Protein AF-A0A9P3HB52-F1 (afdb_monomer)

Solvent-accessible surface area (backbone atoms only — not comparable to full-atom values): 16772 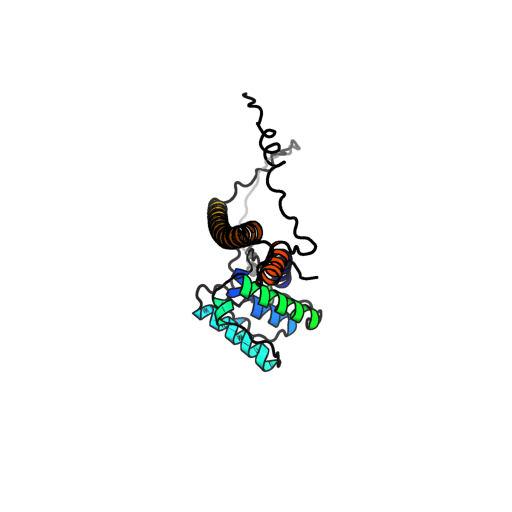Å² total; per-residue (Å²): 132,84,78,49,75,67,55,52,44,50,49,52,19,68,63,46,74,52,71,67,91,53,61,31,68,48,20,44,24,39,60,58,41,50,56,52,27,64,50,68,69,75,60,71,52,90,71,48,44,61,74,56,87,49,59,77,46,20,48,55,18,44,53,53,41,51,49,52,33,61,79,67,69,50,89,72,84,76,64,56,82,53,24,50,66,35,38,52,67,58,27,45,57,52,49,55,50,51,49,57,49,42,77,75,56,51,82,79,70,92,68,62,42,61,69,62,47,72,74,60,67,65,88,52,87,84,66,80,81,80,73,82,77,81,75,84,88,79,83,85,87,91,85,87,88,88,83,82,88,82,89,83,90,83,90,82,82,88,81,87,80,93,71,72,93,72,74,75,75,77,55,69,70,58,54,53,48,52,53,50,50,54,50,53,52,51,54,49,50,56,52,51,52,53,52,50,51,53,53,48,51,53,53,51,54,52,49,51,55,46,52,54,49,45,69,75,46,69,82,46,93,61,42,68,58,51,51,51,52,50,51,59,73,69,59,70,60,99,86,60,79,75,80,70,89,85,79,71,76,80,64,73,76,68,77,74,73,73,82,86,75,89,130

Organism: NCBI:txid205924

Mean predicted aligned error: 20.27 Å

InterPro domains:
  IPR001715 Calponin homology domain [PS50021] (2-103)
  IPR004953 EB1, C-terminal [PF03271] (192-235)
  IPR004953 EB1, C-terminal [PS51230] (167-242)
  IPR027328 Microtubule-associated protein RP/EB [PTHR10623] (2-250)
  IPR036133 EB1, C-terminal domain superfamily [SSF140612] (177-241)
  IPR036872 CH domain superfamily [G3DSA:1.10.418.10] (1-118)
  IPR036872 CH domain superfamily [SSF47576] (2-117)

pLDDT: mean 78.22, std 22.77, range [32.97, 97.75]

Secondary structure (DSSP, 8-state):
-PPPHHHHHHHHHHHHT----SGGGGGGSHHHHHHHHHHHS-S-GGG--TT--SHHHHHHHHHHHHHHHHHTT------HHHHTTT-HHHHHHHHHHHHHHHHHH-------HHHHTTT-----TT--------PPPPP-----------------------------PPPHHHHHHHHHHHHHHHHHHHHHHHHHHHHHHHHHHHHHHHHHHHHH-TT-TTHHHHHHHHHHHT---TT-----TTSSTTSTTSS--------

Sequence (263 aa):
MNESRAELVAWVNDLLGLSYTKVEQLGQGAAYVQIMDSIYGDLPMSRVKWTAKGEHEFLVNYKILQRCFTDRRIDKGIPIEKLMKCKMQDNLEFLQWIKAYWNQNFPGEVYDPVIRRAGAPVETPGGSRSTNNSTPVRRAPVSGGANRSVSGRGSSLGVGNISSTYRSSPDPSVVLTLQKELQEERNTIAALEKERDFYFGKLRDIEVLIQDALTATPEMPEAPFMKQVQGVLYNTEEGFEVPVEGTEDEAALAENEYPDETF

Radius of gyration: 31.73 Å; Cα contacts (8 Å, |Δi|>4): 154; chains: 1; bounding box: 94×36×93 Å

Nearest PDB structures (foldseek):
  2qjx-assembly1_A  TM=9.873E-01  e=3.538E-12  Saccharomyces cerevisiae
  4abo-assembly1_I  TM=9.873E-01  e=1.545E-10  Schizosaccharomyces pombe
  3jak-assembly1_N  TM=9.877E-01  e=2.016E-10  Homo sapiens
  2r8u-assembly1_A  TM=9.787E-01  e=4.980E-10  unclassified
  5mjs-assembly1_D  TM=9.352E-01  e=1.149E-08  Schizosaccharomyces pombe 972h-

Structure (mmCIF, N/CA/C/O backbone):
data_AF-A0A9P3HB52-F1
#
_entry.id   AF-A0A9P3HB52-F1
#
loop_
_atom_site.group_PDB
_atom_site.id
_atom_site.type_symbol
_atom_site.label_atom_id
_atom_site.label_alt_id
_atom_site.label_comp_id
_atom_site.label_asym_id
_atom_site.label_entity_id
_atom_site.label_seq_id
_atom_site.pdbx_PDB_ins_code
_atom_site.Cartn_x
_atom_site.Cartn_y
_atom_site.Cartn_z
_atom_site.occupancy
_atom_site.B_iso_or_equiv
_atom_site.auth_seq_id
_atom_site.auth_comp_id
_atom_site.auth_asym_id
_atom_site.auth_atom_id
_atom_site.pdbx_PDB_model_num
ATOM 1 N N . MET A 1 1 ? -3.482 -17.131 5.729 1.00 48.84 1 MET A N 1
ATOM 2 C CA . MET A 1 1 ? -2.279 -16.510 6.316 1.00 48.84 1 MET A CA 1
ATOM 3 C C . MET A 1 1 ? -2.076 -15.200 5.590 1.00 48.84 1 MET A C 1
ATOM 5 O O . MET A 1 1 ? -2.010 -15.231 4.368 1.00 48.84 1 MET A O 1
ATOM 9 N N . ASN A 1 2 ? -2.088 -14.077 6.303 1.00 73.19 2 ASN A N 1
ATOM 10 C CA . ASN A 1 2 ? -1.742 -12.797 5.693 1.00 73.19 2 ASN A CA 1
ATOM 11 C C . ASN A 1 2 ? -0.220 -12.769 5.537 1.00 73.19 2 ASN A C 1
ATOM 13 O O . ASN A 1 2 ? 0.483 -12.939 6.529 1.00 73.19 2 ASN A O 1
ATOM 17 N N . GLU A 1 3 ? 0.266 -12.622 4.304 1.00 83.69 3 GLU A N 1
ATOM 18 C CA . GLU A 1 3 ? 1.697 -12.462 4.026 1.00 83.69 3 GLU A CA 1
ATOM 19 C C . GLU A 1 3 ? 2.202 -11.187 4.715 1.00 83.69 3 GLU A C 1
ATOM 21 O O . GLU A 1 3 ? 1.535 -10.143 4.720 1.00 83.69 3 GLU A O 1
ATOM 26 N N . SER A 1 4 ? 3.374 -11.281 5.332 1.00 91.12 4 SER A N 1
ATOM 27 C CA . SER A 1 4 ? 4.004 -10.156 6.009 1.00 91.12 4 SER A CA 1
ATOM 28 C C . SER A 1 4 ? 4.454 -9.088 5.006 1.00 91.12 4 SER A C 1
ATOM 30 O O . SER A 1 4 ? 4.689 -9.350 3.824 1.00 91.12 4 SER A O 1
ATOM 32 N N . ARG A 1 5 ? 4.642 -7.853 5.490 1.00 92.25 5 ARG A N 1
ATOM 33 C CA . ARG A 1 5 ? 5.161 -6.732 4.684 1.00 92.25 5 ARG A CA 1
ATOM 34 C C . ARG A 1 5 ? 6.446 -7.106 3.935 1.00 92.25 5 ARG A C 1
ATOM 36 O O . ARG A 1 5 ? 6.597 -6.760 2.767 1.00 92.25 5 ARG A O 1
ATOM 43 N N . ALA A 1 6 ? 7.369 -7.779 4.620 1.00 93.25 6 ALA A N 1
ATOM 44 C CA . ALA A 1 6 ? 8.662 -8.158 4.062 1.00 9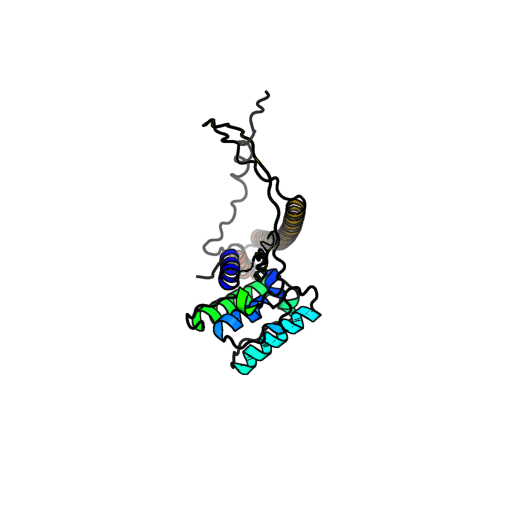3.25 6 ALA A CA 1
ATOM 45 C C . ALA A 1 6 ? 8.515 -9.204 2.949 1.00 93.25 6 ALA A C 1
ATOM 47 O O . ALA A 1 6 ? 9.135 -9.062 1.899 1.00 93.25 6 ALA A O 1
ATOM 48 N N . GLU A 1 7 ? 7.648 -10.200 3.144 1.00 95.56 7 GLU A N 1
ATOM 49 C CA . GLU A 1 7 ? 7.367 -11.234 2.141 1.00 95.56 7 GLU A CA 1
ATOM 50 C C . GLU A 1 7 ? 6.724 -10.648 0.884 1.00 95.56 7 GLU A C 1
ATOM 52 O O . GLU A 1 7 ? 7.115 -11.000 -0.225 1.00 95.56 7 GLU A O 1
ATOM 57 N N . LEU A 1 8 ? 5.795 -9.699 1.035 1.00 96.50 8 LEU A N 1
ATOM 58 C CA . LEU A 1 8 ? 5.161 -9.035 -0.104 1.00 96.50 8 LEU A CA 1
ATOM 59 C C . LEU A 1 8 ? 6.165 -8.228 -0.933 1.00 96.50 8 LEU A C 1
ATOM 61 O O . LEU A 1 8 ? 6.139 -8.282 -2.161 1.00 96.50 8 LEU A O 1
ATOM 65 N N . VAL A 1 9 ? 7.064 -7.488 -0.278 1.00 96.25 9 VAL A N 1
ATOM 66 C CA . VAL A 1 9 ? 8.114 -6.730 -0.976 1.00 96.25 9 VAL A CA 1
ATOM 67 C C . VAL A 1 9 ? 9.108 -7.676 -1.652 1.00 96.25 9 VAL A C 1
ATOM 69 O O . VAL A 1 9 ? 9.469 -7.445 -2.806 1.00 96.25 9 VAL A O 1
ATOM 72 N N . ALA A 1 10 ? 9.507 -8.757 -0.976 1.00 96.19 10 ALA A N 1
ATOM 73 C CA . ALA A 1 10 ? 10.365 -9.786 -1.556 1.00 96.19 10 ALA A CA 1
ATOM 74 C C . ALA A 1 10 ? 9.718 -10.417 -2.798 1.00 96.19 10 ALA A C 1
ATOM 76 O O . ALA A 1 10 ? 10.345 -10.459 -3.851 1.00 96.19 10 ALA A O 1
ATOM 77 N N . TRP A 1 11 ? 8.433 -10.777 -2.728 1.00 96.38 11 TRP A N 1
ATOM 78 C CA . TRP A 1 11 ? 7.685 -11.305 -3.869 1.00 96.38 11 TRP A CA 1
ATOM 79 C C . TRP A 1 11 ? 7.678 -10.344 -5.063 1.00 96.38 11 TRP A C 1
ATOM 81 O O . TRP A 1 11 ? 7.904 -10.769 -6.195 1.00 96.38 11 TRP A O 1
ATOM 91 N N . VAL A 1 12 ? 7.445 -9.049 -4.834 1.00 96.62 12 VAL A N 1
ATOM 92 C CA . VAL A 1 12 ? 7.475 -8.042 -5.909 1.00 96.62 12 VAL A CA 1
ATOM 93 C C . VAL A 1 12 ? 8.868 -7.949 -6.531 1.00 96.62 12 VAL A C 1
ATOM 95 O O . VAL A 1 12 ? 8.989 -7.867 -7.755 1.00 96.62 12 VAL A O 1
ATOM 98 N N . ASN A 1 13 ? 9.917 -7.973 -5.708 1.00 95.94 13 ASN A N 1
ATOM 99 C CA . ASN A 1 13 ? 11.297 -7.929 -6.180 1.00 95.94 13 ASN A CA 1
ATOM 100 C C . ASN A 1 13 ? 11.658 -9.163 -7.008 1.00 95.94 13 ASN A C 1
ATOM 102 O O . ASN A 1 13 ? 12.235 -9.003 -8.082 1.00 95.94 13 ASN A O 1
ATOM 106 N N . ASP A 1 14 ? 11.262 -10.352 -6.560 1.00 94.69 14 ASP A N 1
ATOM 107 C CA . ASP A 1 14 ? 11.522 -11.615 -7.251 1.00 94.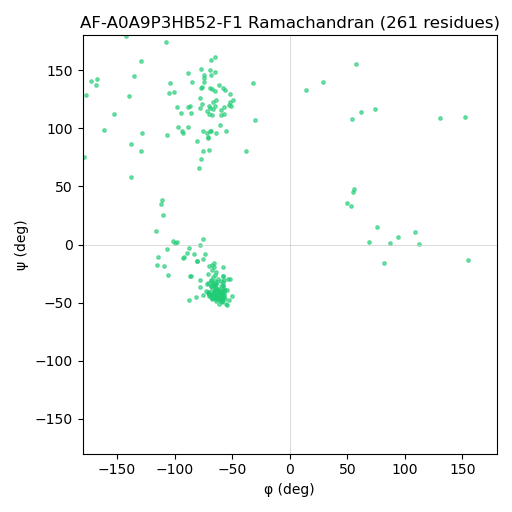69 14 ASP A CA 1
ATOM 108 C C . ASP A 1 14 ? 10.746 -11.702 -8.571 1.00 94.69 14 ASP A C 1
ATOM 110 O O . ASP A 1 14 ? 11.314 -12.041 -9.608 1.00 94.69 14 ASP A O 1
ATOM 114 N N . LEU A 1 15 ? 9.461 -11.329 -8.563 1.00 94.00 15 LEU A N 1
ATOM 115 C CA . LEU A 1 15 ? 8.606 -11.360 -9.751 1.00 94.00 15 LEU A CA 1
ATOM 116 C C . LEU A 1 15 ? 9.075 -10.371 -10.825 1.00 94.00 15 LEU A C 1
ATOM 118 O O . LEU A 1 15 ? 8.995 -10.657 -12.020 1.00 94.00 15 LEU A O 1
ATOM 122 N N . LEU A 1 16 ? 9.512 -9.179 -10.412 1.00 94.38 16 LEU A N 1
ATOM 123 C CA . LEU A 1 16 ? 9.787 -8.074 -11.327 1.00 94.38 16 LEU A CA 1
ATOM 124 C C . LEU A 1 16 ? 11.282 -7.795 -11.530 1.00 94.38 16 LEU A C 1
ATOM 126 O O . LEU A 1 16 ? 11.630 -6.926 -12.335 1.00 94.38 16 LEU A O 1
ATOM 130 N N . GLY A 1 17 ? 12.185 -8.478 -10.832 1.00 92.00 17 GLY A N 1
ATOM 131 C CA . GLY A 1 17 ? 13.609 -8.136 -10.827 1.00 92.00 17 GLY A CA 1
ATOM 132 C C . GLY A 1 17 ? 13.838 -6.684 -10.393 1.00 92.00 17 GLY A C 1
ATOM 133 O O . GLY A 1 17 ? 14.502 -5.922 -11.101 1.00 92.00 17 GLY A O 1
ATOM 134 N N . LEU A 1 18 ? 13.188 -6.279 -9.299 1.00 92.38 18 LEU A N 1
ATOM 135 C CA . LEU A 1 18 ? 13.311 -4.954 -8.679 1.00 92.38 18 LEU A CA 1
ATOM 136 C C . LEU A 1 18 ? 14.095 -5.055 -7.362 1.00 92.38 18 LEU A C 1
ATOM 138 O O . LEU A 1 18 ? 14.470 -6.137 -6.918 1.00 92.38 18 LEU A O 1
ATOM 142 N N . SER A 1 19 ? 14.381 -3.912 -6.743 1.00 93.12 19 SER A N 1
ATOM 143 C CA . SER A 1 19 ? 15.051 -3.856 -5.436 1.00 93.12 19 SER A CA 1
ATOM 144 C C . SER A 1 19 ? 14.393 -2.809 -4.548 1.00 93.12 19 SER A C 1
ATOM 146 O O . SER A 1 19 ? 15.009 -1.829 -4.130 1.00 93.12 19 SER A O 1
ATOM 148 N N . TYR A 1 20 ? 13.097 -2.987 -4.317 1.00 93.31 20 TYR A N 1
ATOM 149 C CA . TYR A 1 20 ? 12.361 -2.215 -3.332 1.00 93.31 20 TYR A CA 1
ATOM 150 C C . TYR A 1 20 ? 12.708 -2.677 -1.922 1.00 93.31 20 TYR A C 1
ATOM 152 O O . TYR A 1 20 ? 12.838 -3.867 -1.647 1.00 93.31 20 TYR A O 1
ATOM 160 N N . THR A 1 21 ? 12.845 -1.710 -1.029 1.00 94.50 21 THR A N 1
ATOM 161 C CA . THR A 1 21 ? 13.065 -1.899 0.405 1.00 94.50 21 THR A CA 1
ATOM 162 C C . THR A 1 21 ? 11.828 -1.512 1.211 1.00 94.50 21 THR A C 1
ATOM 164 O O . THR A 1 21 ? 11.685 -1.921 2.361 1.00 94.50 21 THR A O 1
ATOM 167 N N . LYS A 1 22 ? 10.919 -0.742 0.603 1.00 93.31 22 LYS A N 1
ATOM 168 C CA . LYS A 1 22 ? 9.748 -0.147 1.240 1.00 93.31 22 LYS A CA 1
ATOM 169 C C . LYS A 1 22 ? 8.505 -0.304 0.375 1.00 93.31 22 LYS A C 1
ATOM 171 O O . LYS A 1 22 ? 8.569 -0.202 -0.850 1.00 93.31 22 LYS A O 1
ATOM 176 N N . VAL A 1 23 ? 7.352 -0.488 1.013 1.00 95.69 23 VAL A N 1
ATOM 177 C CA . VAL A 1 23 ? 6.060 -0.640 0.318 1.00 95.69 23 VAL A CA 1
ATOM 178 C C . VAL A 1 23 ? 5.633 0.668 -0.353 1.00 95.69 23 VAL A C 1
ATOM 180 O O . VAL A 1 23 ? 5.019 0.674 -1.413 1.00 95.69 23 VAL A O 1
ATOM 183 N N . GLU A 1 24 ? 6.030 1.795 0.221 1.00 95.50 24 GLU A N 1
ATOM 184 C CA . GLU A 1 24 ? 5.789 3.152 -0.256 1.00 95.50 24 GLU A CA 1
ATOM 185 C C . GLU A 1 24 ? 6.336 3.379 -1.672 1.00 95.50 24 GLU A C 1
ATOM 187 O O . GLU A 1 24 ? 5.784 4.182 -2.424 1.00 95.50 24 GLU A O 1
ATOM 192 N N . GLN A 1 25 ? 7.378 2.638 -2.074 1.00 94.69 25 GLN A N 1
ATOM 193 C CA . GLN A 1 25 ? 7.936 2.702 -3.429 1.00 94.69 25 GLN A CA 1
ATOM 194 C C . GLN A 1 25 ? 6.946 2.204 -4.489 1.00 94.69 25 GLN A C 1
ATOM 196 O O . GLN A 1 25 ? 6.986 2.670 -5.629 1.00 94.69 25 GLN A O 1
ATOM 201 N N . LEU A 1 26 ? 6.006 1.325 -4.123 1.00 96.00 26 LEU A N 1
ATOM 202 C CA . LEU A 1 26 ? 4.941 0.898 -5.028 1.00 96.00 26 LEU A CA 1
ATOM 203 C C . LEU A 1 26 ? 3.924 2.012 -5.315 1.00 96.00 26 LEU A C 1
ATOM 205 O O . LEU A 1 26 ? 3.267 1.970 -6.357 1.00 96.00 26 LEU A O 1
ATOM 209 N N . GLY A 1 27 ? 3.869 3.054 -4.477 1.00 95.31 27 GLY A N 1
ATOM 210 C CA . GLY A 1 27 ? 2.997 4.219 -4.657 1.00 95.31 27 GLY A CA 1
ATOM 211 C C . GLY A 1 27 ? 3.213 4.964 -5.974 1.00 95.31 27 GLY A C 1
ATOM 212 O O . GLY A 1 27 ? 2.296 5.623 -6.466 1.00 95.31 27 GLY A O 1
ATOM 213 N N . GLN A 1 28 ? 4.365 4.772 -6.625 1.00 95.62 28 GLN A N 1
ATOM 214 C CA . GLN A 1 28 ? 4.658 5.296 -7.963 1.00 95.62 28 GLN A CA 1
ATOM 215 C C . GLN A 1 28 ? 3.811 4.652 -9.081 1.00 95.62 28 GLN A C 1
ATOM 217 O O . GLN A 1 28 ? 3.739 5.171 -10.199 1.00 95.62 28 GLN A O 1
ATOM 222 N N . GLY A 1 29 ? 3.201 3.492 -8.816 1.00 96.06 29 GLY A N 1
ATOM 223 C CA . GLY A 1 29 ? 2.289 2.787 -9.718 1.00 96.06 29 GLY A CA 1
ATOM 224 C C . GLY A 1 29 ? 2.948 1.932 -10.808 1.00 96.06 29 GLY A C 1
ATOM 225 O O . GLY A 1 29 ? 2.278 1.080 -11.387 1.00 96.06 29 GLY A O 1
ATOM 226 N N . ALA A 1 30 ? 4.245 2.106 -11.093 1.00 96.38 30 ALA A N 1
ATOM 227 C CA . ALA A 1 30 ? 4.938 1.370 -12.159 1.00 96.38 30 ALA A CA 1
ATOM 228 C C . ALA A 1 30 ? 4.972 -0.148 -11.907 1.00 96.38 30 ALA A C 1
ATOM 230 O O . ALA A 1 30 ? 4.667 -0.933 -12.805 1.00 96.38 30 ALA A O 1
ATOM 231 N N . ALA A 1 31 ? 5.273 -0.561 -10.671 1.00 96.75 31 ALA A N 1
ATOM 232 C CA . ALA A 1 31 ? 5.286 -1.971 -10.291 1.00 96.75 31 ALA A CA 1
ATOM 233 C C . ALA A 1 31 ? 3.897 -2.613 -10.397 1.00 96.75 31 ALA A C 1
ATOM 235 O O . ALA A 1 31 ? 3.786 -3.718 -10.917 1.00 96.75 31 ALA A O 1
ATOM 236 N N . TYR A 1 32 ? 2.825 -1.911 -10.007 1.00 97.75 32 TYR A N 1
ATOM 237 C CA . TYR A 1 32 ? 1.458 -2.426 -10.157 1.00 97.75 32 TYR A CA 1
ATOM 238 C C . TYR A 1 32 ? 1.081 -2.654 -11.621 1.00 97.75 32 TYR A C 1
ATOM 240 O O . TYR A 1 32 ? 0.472 -3.670 -11.946 1.00 97.75 32 TYR A O 1
ATOM 248 N N . VAL A 1 33 ? 1.488 -1.753 -12.521 1.00 97.44 33 VAL A N 1
ATOM 249 C CA . VAL A 1 33 ? 1.306 -1.961 -13.963 1.00 97.44 33 VAL A CA 1
ATOM 250 C C . VAL A 1 33 ? 2.044 -3.219 -14.421 1.00 97.44 33 VAL A C 1
ATOM 252 O O . VAL A 1 33 ? 1.471 -4.025 -15.146 1.00 97.44 33 VAL A O 1
ATOM 255 N N . GLN A 1 34 ? 3.279 -3.432 -13.969 1.00 96.44 34 GLN A N 1
ATOM 256 C CA . GLN A 1 34 ? 4.048 -4.609 -14.370 1.00 96.44 34 GLN A CA 1
ATOM 257 C C . GLN A 1 34 ? 3.526 -5.923 -13.765 1.00 96.44 34 GLN A C 1
ATOM 259 O O . GLN A 1 34 ? 3.554 -6.952 -14.433 1.00 96.44 34 GLN A O 1
ATOM 264 N N . ILE A 1 35 ? 2.985 -5.903 -12.543 1.00 96.94 35 ILE A N 1
ATOM 265 C CA . ILE A 1 35 ? 2.297 -7.063 -11.951 1.00 96.94 35 ILE A CA 1
ATOM 266 C C . ILE A 1 35 ? 1.120 -7.472 -12.839 1.00 96.94 35 ILE A C 1
ATOM 268 O O . ILE A 1 35 ? 0.986 -8.644 -13.180 1.00 96.94 35 ILE A O 1
ATOM 272 N N . MET A 1 36 ? 0.303 -6.513 -13.279 1.00 96.69 36 MET A N 1
ATOM 273 C CA . MET A 1 36 ? -0.810 -6.800 -14.190 1.00 96.69 36 MET A CA 1
ATOM 274 C C . MET A 1 36 ? -0.328 -7.260 -15.572 1.00 96.69 36 MET A C 1
ATOM 276 O O . MET A 1 36 ? -0.939 -8.133 -16.185 1.00 96.69 36 MET A O 1
ATOM 280 N N . ASP A 1 37 ? 0.799 -6.727 -16.045 1.00 95.44 37 ASP A N 1
ATOM 281 C CA . ASP A 1 37 ? 1.458 -7.190 -17.267 1.00 95.44 37 ASP A CA 1
ATOM 282 C C . ASP A 1 37 ? 1.944 -8.640 -17.167 1.00 95.44 37 ASP A C 1
ATOM 284 O O . ASP A 1 37 ? 1.891 -9.358 -18.158 1.00 95.44 37 ASP A O 1
ATOM 288 N N . SER A 1 38 ? 2.343 -9.107 -15.982 1.00 94.69 38 SER A N 1
ATOM 289 C CA . SER A 1 38 ? 2.708 -10.516 -15.781 1.00 94.69 38 SER A CA 1
ATOM 290 C C . SER A 1 38 ? 1.533 -11.485 -15.910 1.00 94.69 38 SER A C 1
ATOM 292 O O . SER A 1 38 ? 1.738 -12.657 -16.206 1.00 94.69 38 SER A O 1
ATOM 294 N N . ILE A 1 39 ? 0.304 -10.997 -15.731 1.00 94.81 39 ILE A N 1
ATOM 295 C CA . ILE A 1 39 ? -0.916 -11.795 -15.880 1.00 94.81 39 ILE A CA 1
ATOM 296 C C . ILE A 1 39 ? -1.384 -11.778 -17.339 1.00 94.81 39 ILE A C 1
ATOM 298 O O . ILE A 1 39 ? -1.706 -12.824 -17.896 1.00 94.81 39 ILE A O 1
ATOM 302 N N . TYR A 1 40 ? -1.435 -10.595 -17.963 1.00 93.88 40 TYR A N 1
ATOM 303 C CA . TYR A 1 40 ? -2.082 -10.420 -19.271 1.00 93.88 40 TYR A CA 1
ATOM 304 C C . TYR A 1 40 ? -1.132 -10.252 -20.458 1.00 93.88 40 TYR A C 1
ATOM 306 O O . TYR A 1 40 ? -1.517 -10.535 -21.589 1.00 93.88 40 TYR A O 1
ATOM 314 N N . GLY A 1 41 ? 0.083 -9.753 -20.234 1.00 91.25 41 GLY A N 1
ATOM 315 C CA . GLY A 1 41 ? 1.112 -9.581 -21.263 1.00 91.25 41 GLY A CA 1
ATOM 316 C C . GLY A 1 41 ? 0.846 -8.505 -22.325 1.00 91.25 41 GLY A C 1
ATOM 317 O O . GLY A 1 41 ? 1.673 -8.329 -23.226 1.00 91.25 41 GLY A O 1
ATOM 318 N N . ASP A 1 42 ? -0.261 -7.764 -22.254 1.00 90.94 42 ASP A N 1
ATOM 319 C CA . ASP A 1 42 ? -0.672 -6.786 -23.271 1.00 90.94 42 ASP A CA 1
ATOM 320 C C . ASP A 1 42 ? -0.709 -5.333 -22.774 1.00 90.94 42 ASP A C 1
ATOM 322 O O . ASP A 1 42 ? -1.195 -4.440 -23.477 1.00 90.94 42 ASP A O 1
ATOM 326 N N . LEU A 1 43 ? -0.163 -5.055 -21.586 1.00 94.69 43 LEU A N 1
ATOM 327 C CA . LEU A 1 43 ? -0.121 -3.690 -21.075 1.00 94.69 43 LEU A CA 1
ATOM 328 C C . LEU A 1 43 ? 0.947 -2.865 -21.821 1.00 94.69 43 LEU A C 1
ATOM 330 O O . LEU A 1 43 ? 2.002 -3.377 -22.207 1.00 94.69 43 LEU A O 1
ATOM 334 N N . PRO A 1 44 ? 0.712 -1.556 -22.040 1.00 93.81 44 PRO A N 1
ATOM 335 C CA . PRO A 1 44 ? 1.619 -0.698 -22.797 1.00 93.81 44 PRO A CA 1
ATOM 336 C C . PRO A 1 44 ? 2.850 -0.295 -21.964 1.00 93.81 44 PRO A C 1
ATOM 338 O O . PRO A 1 44 ? 2.982 0.859 -21.549 1.00 93.81 44 PRO A O 1
ATOM 341 N N . MET A 1 45 ? 3.776 -1.234 -21.750 1.00 93.81 45 MET A N 1
ATOM 342 C CA . MET A 1 45 ? 4.969 -1.057 -20.905 1.00 93.81 45 MET A CA 1
ATOM 343 C C . MET A 1 45 ? 5.879 0.102 -21.348 1.00 93.81 45 MET A C 1
ATOM 345 O O . MET A 1 45 ? 6.519 0.738 -20.514 1.00 93.81 45 MET A O 1
ATOM 349 N N . SER A 1 46 ? 5.877 0.458 -22.637 1.00 91.69 46 SER A N 1
ATOM 350 C CA . SER A 1 46 ? 6.622 1.608 -23.179 1.00 91.69 46 SER A CA 1
ATOM 351 C C . SER A 1 46 ? 6.126 2.970 -22.677 1.00 91.69 46 SER A C 1
ATOM 353 O O . SER A 1 46 ? 6.849 3.963 -22.757 1.00 91.69 46 SER A O 1
ATOM 355 N N . ARG A 1 47 ? 4.891 3.041 -22.164 1.00 93.31 47 ARG A N 1
ATOM 356 C CA . ARG A 1 47 ? 4.294 4.270 -21.617 1.00 93.31 47 ARG A CA 1
ATOM 357 C C . ARG A 1 47 ? 4.510 4.419 -20.114 1.00 93.31 47 ARG A C 1
ATOM 359 O O . ARG A 1 47 ? 4.231 5.495 -19.582 1.00 93.31 47 ARG A O 1
ATOM 366 N N . VAL A 1 48 ? 4.978 3.365 -19.449 1.00 95.50 48 VAL A N 1
ATOM 367 C CA . VAL A 1 48 ? 5.202 3.343 -18.003 1.00 95.50 48 VAL A CA 1
ATOM 368 C C . VAL A 1 48 ? 6.374 4.253 -17.645 1.00 95.50 48 VAL A C 1
ATOM 370 O O . VAL A 1 48 ? 7.423 4.251 -18.290 1.00 95.50 48 VAL A O 1
ATOM 373 N N . LYS A 1 49 ? 6.182 5.060 -16.604 1.00 94.38 49 LYS A N 1
ATOM 374 C CA . LYS A 1 49 ? 7.185 5.957 -16.035 1.00 94.38 49 LYS A CA 1
ATOM 375 C C . LYS A 1 49 ? 7.905 5.247 -14.892 1.00 94.38 49 LYS A C 1
ATOM 377 O O . LYS A 1 49 ? 7.396 5.208 -13.776 1.00 94.38 49 LYS A O 1
ATOM 382 N N . TRP A 1 50 ? 9.078 4.690 -15.195 1.00 91.75 50 TRP A N 1
ATOM 383 C CA . TRP A 1 50 ? 9.907 3.909 -14.262 1.00 91.75 50 TRP A CA 1
ATOM 384 C C . TRP A 1 50 ? 10.707 4.752 -13.268 1.00 91.75 50 TRP A C 1
ATOM 386 O O . TRP A 1 50 ? 10.944 4.317 -12.150 1.00 91.75 50 TRP A O 1
ATOM 396 N N . THR A 1 51 ? 11.106 5.959 -13.668 1.00 89.19 51 THR A N 1
ATOM 397 C CA . THR A 1 51 ? 11.872 6.905 -12.840 1.00 89.19 51 THR A CA 1
ATOM 398 C C . THR A 1 51 ? 11.014 8.113 -12.459 1.00 89.19 51 THR A C 1
ATOM 400 O O . THR A 1 51 ? 11.476 9.252 -12.530 1.00 89.19 51 THR A O 1
ATOM 403 N N . ALA A 1 52 ? 9.731 7.877 -12.170 1.00 87.88 52 ALA A N 1
ATOM 404 C CA . ALA A 1 52 ? 8.790 8.933 -11.819 1.00 87.88 52 ALA A CA 1
ATOM 405 C C . ALA A 1 52 ? 9.164 9.553 -10.462 1.00 87.88 52 ALA A C 1
ATOM 407 O O . ALA A 1 52 ? 9.425 8.830 -9.502 1.00 87.88 52 ALA A O 1
ATOM 408 N N . LYS A 1 53 ? 9.176 10.886 -10.377 1.00 86.94 53 LYS A N 1
ATOM 409 C CA . LYS A 1 53 ? 9.560 11.635 -9.165 1.00 86.94 53 LYS A CA 1
ATOM 410 C C . LYS A 1 53 ? 8.416 12.446 -8.569 1.00 86.94 53 LYS A C 1
ATOM 412 O O . LYS A 1 53 ? 8.501 12.839 -7.410 1.00 86.94 53 LYS A O 1
ATOM 417 N N . GLY A 1 54 ? 7.360 12.701 -9.341 1.00 88.88 54 GLY A N 1
ATOM 418 C CA . GLY A 1 54 ? 6.214 13.494 -8.900 1.00 88.88 54 GLY A CA 1
ATOM 419 C C . GLY A 1 54 ? 4.866 12.823 -9.145 1.00 88.88 54 GLY A C 1
ATOM 420 O O . GLY A 1 54 ? 4.711 12.002 -10.048 1.00 88.88 54 GLY A O 1
ATOM 421 N N . GLU A 1 55 ? 3.856 13.254 -8.387 1.00 91.44 55 GLU A N 1
ATOM 422 C CA . GLU A 1 55 ? 2.485 12.728 -8.459 1.00 91.44 55 GLU A CA 1
ATOM 423 C C . GLU A 1 55 ? 1.896 12.791 -9.880 1.00 91.44 55 GLU A C 1
ATOM 425 O O . GLU A 1 55 ? 1.270 11.839 -10.342 1.00 91.44 55 GLU A O 1
ATOM 430 N N . HIS A 1 56 ? 2.157 13.864 -10.632 1.00 91.12 56 HIS A N 1
ATOM 431 C CA . HIS A 1 56 ? 1.701 13.969 -12.024 1.00 91.12 56 HIS A CA 1
ATOM 432 C C . HIS A 1 56 ? 2.220 12.814 -12.906 1.00 91.12 56 HIS A C 1
ATOM 434 O O . HIS A 1 56 ? 1.512 12.337 -13.793 1.00 91.12 56 HIS A O 1
ATOM 440 N N . GLU A 1 57 ? 3.441 12.335 -12.658 1.00 92.56 57 GLU A N 1
ATOM 441 C CA . GLU A 1 57 ? 4.023 11.208 -13.387 1.00 92.56 57 GLU A CA 1
ATOM 442 C C . GLU A 1 57 ? 3.464 9.867 -12.901 1.00 92.56 57 GLU A C 1
ATOM 444 O O . GLU A 1 57 ? 3.199 8.992 -13.727 1.00 92.56 57 GLU A O 1
ATOM 449 N N . PHE A 1 58 ? 3.197 9.721 -11.597 1.00 96.44 58 PHE A N 1
ATOM 450 C CA . PHE A 1 58 ? 2.518 8.537 -11.050 1.00 96.44 58 PHE A CA 1
ATOM 451 C C . PHE A 1 58 ? 1.132 8.364 -11.674 1.00 96.44 58 PHE A C 1
ATOM 453 O O . PHE A 1 58 ? 0.746 7.252 -12.037 1.00 96.44 58 PHE A O 1
ATOM 460 N N . LEU A 1 59 ? 0.406 9.466 -11.894 1.00 96.25 59 LEU A N 1
ATOM 461 C CA . LEU A 1 59 ? -0.918 9.443 -12.516 1.00 96.25 59 LEU A CA 1
ATOM 462 C C . LEU A 1 59 ? -0.897 8.812 -13.917 1.00 96.25 59 LEU A C 1
ATOM 464 O O . LEU A 1 59 ? -1.865 8.164 -14.315 1.00 96.25 59 LEU A O 1
ATOM 468 N N . VAL A 1 60 ? 0.201 8.959 -14.668 1.00 96.62 60 VAL A N 1
ATOM 469 C CA . VAL A 1 60 ? 0.361 8.298 -15.974 1.00 96.62 60 VAL A CA 1
ATOM 470 C C . VAL A 1 60 ? 0.344 6.777 -15.810 1.00 96.62 60 VAL A C 1
ATOM 472 O O . VAL A 1 60 ? -0.349 6.098 -16.569 1.00 96.62 60 VAL A O 1
ATOM 475 N N . ASN A 1 61 ? 1.036 6.250 -14.797 1.00 97.25 61 ASN A N 1
ATOM 476 C CA . ASN A 1 61 ? 1.052 4.821 -14.484 1.00 97.25 61 ASN A CA 1
ATOM 477 C C . ASN A 1 61 ? -0.332 4.340 -14.019 1.00 97.25 61 ASN A C 1
ATOM 479 O O . ASN A 1 61 ? -0.851 3.356 -14.546 1.00 97.25 61 ASN A O 1
ATOM 483 N N . TYR A 1 62 ? -0.988 5.073 -13.113 1.00 97.62 62 TYR A N 1
ATOM 484 C CA . TYR A 1 62 ? -2.324 4.702 -12.630 1.00 97.62 62 TYR A CA 1
ATOM 485 C C . TYR A 1 62 ? -3.401 4.752 -13.717 1.00 97.62 62 TYR A C 1
ATOM 487 O O . TYR A 1 62 ? -4.306 3.923 -13.701 1.00 97.62 62 TYR A O 1
ATOM 495 N N . LYS A 1 63 ? -3.296 5.643 -14.712 1.00 97.06 63 LYS A N 1
ATOM 496 C CA . LYS A 1 63 ? -4.202 5.632 -15.876 1.00 97.06 63 LYS A CA 1
ATOM 497 C C . LYS A 1 63 ? -4.044 4.376 -16.734 1.00 97.06 63 LYS A C 1
ATOM 499 O O . LYS A 1 63 ? -5.031 3.892 -17.285 1.00 97.06 63 LYS A O 1
ATOM 504 N N . ILE A 1 64 ? -2.826 3.842 -16.856 1.00 97.25 64 ILE A N 1
ATOM 505 C CA . ILE A 1 64 ? -2.595 2.557 -17.533 1.00 97.25 64 ILE A CA 1
ATOM 506 C C . ILE A 1 64 ? -3.254 1.430 -16.727 1.00 97.25 64 ILE A C 1
ATOM 508 O O . ILE A 1 64 ? -3.974 0.612 -17.298 1.00 97.25 64 ILE A O 1
ATOM 512 N N . LEU A 1 65 ? -3.077 1.439 -15.403 1.00 96.94 65 LEU A N 1
ATOM 513 C CA . LEU A 1 65 ? -3.666 0.449 -14.501 1.00 96.94 65 LEU A CA 1
ATOM 514 C C . LEU A 1 65 ? -5.207 0.479 -14.513 1.00 96.94 65 LEU A C 1
ATOM 516 O O . LEU A 1 65 ? -5.839 -0.562 -14.666 1.00 96.94 65 LEU A O 1
ATOM 520 N N . GLN A 1 66 ? -5.823 1.664 -14.439 1.00 96.88 66 GLN A N 1
ATOM 521 C CA . GLN A 1 66 ? -7.281 1.835 -14.532 1.00 96.88 66 GLN A CA 1
ATOM 522 C C . GLN A 1 66 ? -7.852 1.300 -15.840 1.00 96.88 66 GLN A C 1
ATOM 524 O O . GLN A 1 66 ? -8.906 0.660 -15.845 1.00 96.88 66 GLN A O 1
ATOM 529 N N . ARG A 1 67 ? -7.166 1.567 -16.958 1.00 96.94 67 ARG A N 1
ATOM 530 C CA . ARG A 1 67 ? -7.584 1.051 -18.259 1.00 96.94 67 ARG A CA 1
ATOM 531 C C . ARG A 1 67 ? -7.554 -0.474 -18.268 1.00 96.94 67 ARG A C 1
ATOM 533 O O . ARG A 1 67 ? -8.535 -1.074 -18.684 1.00 96.94 67 ARG A O 1
ATOM 540 N N . CYS A 1 68 ? -6.493 -1.083 -17.737 1.00 96.50 68 CYS A N 1
ATOM 541 C CA . CYS A 1 68 ? -6.416 -2.535 -17.577 1.00 96.50 68 CYS A CA 1
ATOM 542 C C . CYS A 1 68 ? -7.601 -3.080 -16.758 1.00 96.50 68 CYS A C 1
ATOM 544 O O . CYS A 1 68 ? -8.274 -4.001 -17.210 1.00 96.50 68 CYS A O 1
ATOM 546 N N . PHE A 1 69 ? -7.934 -2.468 -15.616 1.00 96.75 69 PHE A N 1
ATOM 547 C CA . PHE A 1 69 ? -9.065 -2.906 -14.784 1.00 96.75 69 PHE A CA 1
ATOM 548 C C . PHE A 1 69 ? -10.409 -2.771 -15.507 1.00 96.75 69 PHE A C 1
ATOM 550 O O . PHE A 1 69 ? -11.252 -3.662 -15.419 1.00 96.75 69 PHE A O 1
ATOM 557 N N . THR A 1 70 ? -10.595 -1.689 -16.265 1.00 96.25 70 THR A N 1
ATOM 558 C CA . THR A 1 70 ? -11.824 -1.445 -17.034 1.00 96.25 70 THR A CA 1
ATOM 559 C C . THR A 1 70 ? -11.980 -2.446 -18.178 1.00 96.25 70 THR A C 1
ATOM 561 O O . THR A 1 70 ? -13.050 -3.040 -18.332 1.00 96.25 70 THR A O 1
ATOM 564 N N . ASP A 1 71 ? -10.912 -2.666 -18.950 1.00 95.06 71 ASP A N 1
ATOM 565 C CA . ASP A 1 71 ? -10.891 -3.572 -20.104 1.00 95.06 71 ASP A CA 1
ATOM 566 C C . ASP A 1 71 ? -11.076 -5.039 -19.669 1.00 95.06 71 ASP A C 1
ATOM 568 O O . ASP A 1 71 ? -11.617 -5.851 -20.421 1.00 95.06 71 ASP A O 1
ATOM 572 N N . ARG A 1 72 ? -10.668 -5.377 -18.439 1.00 93.75 72 ARG A N 1
ATOM 573 C CA . ARG A 1 72 ? -10.763 -6.722 -17.848 1.00 93.75 72 ARG A CA 1
ATOM 574 C C . ARG A 1 72 ? -11.943 -6.918 -16.896 1.00 93.75 72 ARG A C 1
ATOM 576 O O . ARG A 1 72 ? -12.097 -8.015 -16.373 1.00 93.75 72 ARG A O 1
ATOM 583 N N . ARG A 1 73 ? -12.788 -5.895 -16.703 1.00 94.69 73 ARG A N 1
ATOM 584 C CA . ARG A 1 73 ? -13.962 -5.926 -15.804 1.00 94.69 73 ARG A CA 1
ATOM 585 C C . ARG A 1 73 ? -13.604 -6.324 -14.363 1.00 94.69 73 ARG A C 1
ATOM 587 O O . ARG A 1 73 ? -14.271 -7.149 -13.752 1.00 94.69 73 ARG A O 1
ATOM 594 N N . ILE A 1 74 ? -12.529 -5.748 -13.831 1.00 94.94 74 ILE A N 1
ATOM 595 C CA . ILE A 1 74 ? -12.115 -5.950 -12.440 1.00 94.94 74 ILE A CA 1
ATOM 596 C C . ILE A 1 74 ? -12.865 -4.941 -11.561 1.00 94.94 74 ILE A C 1
ATOM 598 O O . ILE A 1 74 ? -12.590 -3.744 -11.627 1.00 94.94 74 ILE A O 1
ATOM 602 N N . ASP A 1 75 ? -13.765 -5.420 -10.700 1.00 90.00 75 ASP A N 1
ATOM 603 C CA . ASP A 1 75 ? -14.651 -4.577 -9.871 1.00 90.00 75 ASP A CA 1
ATOM 604 C C . ASP A 1 75 ? -13.959 -3.907 -8.661 1.00 90.00 75 ASP A C 1
ATOM 606 O O . ASP A 1 75 ? -14.593 -3.224 -7.853 1.00 90.00 75 ASP A O 1
ATOM 610 N N . LYS A 1 76 ? -12.636 -4.058 -8.513 1.00 93.38 76 LYS A N 1
ATOM 611 C CA . LYS A 1 76 ? -11.866 -3.390 -7.453 1.00 93.38 76 LYS A CA 1
ATOM 612 C C . LYS A 1 76 ? -11.620 -1.924 -7.808 1.00 93.38 76 LYS A C 1
ATOM 614 O O . LYS A 1 76 ? -10.888 -1.607 -8.743 1.00 93.38 76 LYS A O 1
ATOM 619 N N . GLY A 1 77 ? -12.145 -1.021 -6.982 1.00 92.38 77 GLY A N 1
ATOM 620 C CA . GLY A 1 77 ? -11.781 0.395 -7.028 1.00 92.38 77 GLY A CA 1
ATOM 621 C C . GLY A 1 77 ? -10.308 0.618 -6.667 1.00 92.38 77 GLY A C 1
ATOM 622 O O . GLY A 1 77 ? -9.827 0.098 -5.659 1.00 92.38 77 GLY A O 1
ATOM 623 N N . ILE A 1 78 ? -9.599 1.411 -7.476 1.00 95.19 78 ILE A N 1
ATOM 624 C CA . ILE A 1 78 ? -8.205 1.805 -7.224 1.00 95.19 78 ILE A CA 1
ATOM 625 C C . ILE A 1 78 ? -8.209 3.163 -6.498 1.00 95.19 78 ILE A C 1
ATOM 627 O O . ILE A 1 78 ? -8.588 4.163 -7.117 1.00 95.19 78 ILE A O 1
ATOM 631 N N . PRO A 1 79 ? -7.785 3.251 -5.221 1.00 95.00 79 PRO A N 1
ATOM 632 C CA . PRO A 1 79 ? -7.751 4.506 -4.467 1.00 95.00 79 PRO A CA 1
ATOM 633 C C . PRO A 1 79 ? -6.531 5.363 -4.852 1.00 95.00 79 PRO A C 1
ATOM 635 O O . PRO A 1 79 ? -5.629 5.597 -4.051 1.00 95.00 79 PRO A O 1
ATOM 638 N N . ILE A 1 80 ? -6.500 5.836 -6.101 1.00 95.88 80 ILE A N 1
ATOM 639 C CA . ILE A 1 80 ? -5.340 6.499 -6.727 1.00 95.88 80 ILE A CA 1
ATOM 640 C C . ILE A 1 80 ? -4.809 7.664 -5.893 1.00 95.88 80 ILE A C 1
ATOM 642 O O . ILE A 1 80 ? -3.607 7.735 -5.651 1.00 95.88 80 ILE A O 1
ATOM 646 N N . GLU A 1 81 ? -5.691 8.550 -5.424 1.00 94.62 81 GLU A N 1
ATOM 647 C CA . GLU A 1 81 ? -5.294 9.727 -4.641 1.00 94.62 81 GLU A CA 1
ATOM 648 C C . GLU A 1 81 ? -4.565 9.356 -3.349 1.00 94.62 81 GLU A C 1
ATOM 650 O O . GLU A 1 81 ? -3.685 10.094 -2.919 1.00 94.62 81 GLU A O 1
ATOM 655 N N . LYS A 1 82 ? -4.897 8.210 -2.746 1.00 95.31 82 LYS A N 1
ATOM 656 C CA . LYS A 1 82 ? -4.237 7.721 -1.533 1.00 95.31 82 LYS A CA 1
ATOM 657 C C . LYS A 1 82 ? -2.918 7.023 -1.858 1.00 95.31 82 LYS A C 1
ATOM 659 O O . LYS A 1 82 ? -1.897 7.321 -1.242 1.00 95.31 82 LYS A O 1
ATOM 664 N N . LEU A 1 83 ? -2.915 6.157 -2.873 1.00 96.00 83 LEU A N 1
ATOM 665 C CA . LEU A 1 83 ? -1.725 5.400 -3.279 1.00 96.00 83 LEU A CA 1
ATOM 666 C C . LEU A 1 83 ? -0.595 6.317 -3.758 1.00 96.00 83 LEU A C 1
ATOM 668 O O . LEU A 1 83 ? 0.555 6.138 -3.359 1.00 96.00 83 LEU A O 1
ATOM 672 N N . MET A 1 84 ? -0.935 7.350 -4.535 1.00 95.19 84 MET A N 1
ATOM 673 C CA . MET A 1 84 ? 0.019 8.331 -5.061 1.00 95.19 84 MET A CA 1
ATOM 674 C C . MET A 1 84 ? 0.677 9.203 -3.986 1.00 95.19 84 MET A C 1
ATOM 676 O O . MET A 1 84 ? 1.707 9.812 -4.265 1.00 95.19 84 MET A O 1
ATOM 680 N N . LYS A 1 85 ? 0.128 9.251 -2.764 1.00 94.38 85 LYS A N 1
ATOM 681 C CA . LYS A 1 85 ? 0.780 9.897 -1.611 1.00 94.38 85 LYS A CA 1
ATOM 682 C C . LYS A 1 85 ? 1.878 9.033 -0.994 1.00 94.38 85 LYS A C 1
ATOM 684 O O . LYS A 1 85 ? 2.484 9.455 -0.014 1.00 94.38 85 LYS A O 1
ATOM 689 N N . CYS A 1 86 ? 2.112 7.835 -1.536 1.00 93.81 86 CYS A N 1
ATOM 690 C CA . CYS A 1 86 ? 3.123 6.886 -1.080 1.00 93.81 86 CYS A CA 1
ATOM 691 C C . CYS A 1 86 ? 3.016 6.579 0.423 1.00 93.81 86 CYS A C 1
ATOM 693 O O . CYS A 1 86 ? 4.021 6.353 1.087 1.00 93.81 86 CYS A O 1
ATOM 695 N N . LYS A 1 87 ? 1.796 6.579 0.977 1.00 93.81 87 LYS A N 1
ATOM 696 C CA . LYS A 1 87 ? 1.557 6.196 2.372 1.00 93.81 87 LYS A CA 1
ATOM 697 C C . LYS A 1 87 ? 1.630 4.681 2.523 1.00 93.81 87 LYS A C 1
ATOM 699 O O . LYS A 1 87 ? 1.034 3.958 1.724 1.00 93.81 87 LYS A O 1
ATOM 704 N N . MET A 1 88 ? 2.315 4.212 3.565 1.00 94.12 88 MET A N 1
ATOM 705 C CA . MET A 1 88 ? 2.548 2.784 3.808 1.00 94.12 88 MET A CA 1
ATOM 706 C C . MET A 1 88 ? 1.247 1.974 3.869 1.00 94.12 88 MET A C 1
ATOM 708 O O . MET A 1 88 ? 1.128 0.981 3.162 1.00 94.12 88 MET A O 1
ATOM 712 N N . GLN A 1 89 ? 0.277 2.402 4.686 1.00 94.62 89 GLN A N 1
ATOM 713 C CA . GLN A 1 89 ? -0.962 1.650 4.934 1.00 94.62 89 GLN A CA 1
ATOM 714 C C . GLN A 1 89 ? -1.786 1.446 3.656 1.00 94.62 89 GLN A C 1
ATOM 716 O O . GLN A 1 89 ? -2.102 0.313 3.305 1.00 94.62 89 GLN A O 1
ATOM 721 N N . ASP A 1 90 ? -2.051 2.525 2.911 1.00 95.56 90 ASP A N 1
ATOM 722 C CA . ASP A 1 90 ? -2.839 2.455 1.674 1.00 95.56 90 ASP A CA 1
ATOM 723 C C . ASP A 1 90 ? -2.160 1.565 0.616 1.00 95.56 90 ASP A C 1
ATOM 725 O O . ASP A 1 90 ? -2.812 0.768 -0.061 1.00 95.56 90 ASP A O 1
ATOM 729 N N . ASN A 1 91 ? -0.832 1.677 0.482 1.00 96.69 91 ASN A N 1
ATOM 730 C CA . ASN A 1 91 ? -0.068 0.869 -0.469 1.00 96.69 91 ASN A CA 1
ATOM 731 C C . ASN A 1 91 ? 0.032 -0.600 -0.040 1.00 96.69 91 ASN A C 1
ATOM 733 O O . ASN A 1 91 ? 0.011 -1.481 -0.899 1.00 96.69 91 ASN A O 1
ATOM 737 N N . LEU A 1 92 ? 0.102 -0.879 1.264 1.00 96.25 92 LEU A N 1
ATOM 738 C CA . LEU A 1 92 ? 0.120 -2.239 1.796 1.00 96.25 92 LEU A CA 1
ATOM 739 C C . LEU A 1 92 ? -1.218 -2.943 1.564 1.00 96.25 92 LEU A C 1
ATOM 741 O O . LEU A 1 92 ? -1.222 -4.070 1.074 1.00 96.25 92 LEU A O 1
ATOM 745 N N . GLU A 1 93 ? -2.340 -2.275 1.840 1.00 96.06 93 GLU A N 1
ATOM 746 C CA . GLU A 1 93 ? -3.676 -2.832 1.597 1.00 96.06 93 GLU A CA 1
ATOM 747 C C . GLU A 1 93 ? -3.870 -3.174 0.110 1.00 96.06 93 GLU A C 1
ATOM 749 O O . GLU A 1 93 ? -4.318 -4.267 -0.251 1.00 96.06 93 GLU A O 1
ATOM 754 N N . PHE A 1 94 ? -3.482 -2.259 -0.785 1.00 97.44 94 PHE A N 1
ATOM 755 C CA . PHE A 1 94 ? -3.589 -2.505 -2.221 1.00 97.44 94 PHE A CA 1
ATOM 756 C C . PHE A 1 94 ? -2.617 -3.592 -2.703 1.00 97.44 94 PHE A C 1
ATOM 758 O O . PHE A 1 94 ? -2.984 -4.398 -3.559 1.00 97.44 94 PHE A O 1
ATOM 765 N N . LEU A 1 95 ? -1.410 -3.668 -2.129 1.00 97.31 95 LEU A N 1
ATOM 766 C CA . LEU A 1 95 ? -0.435 -4.720 -2.424 1.00 97.31 95 LEU A CA 1
ATOM 767 C C . LEU A 1 95 ? -0.930 -6.109 -1.989 1.00 97.31 95 LEU A C 1
ATOM 769 O O . LEU A 1 95 ? -0.810 -7.068 -2.747 1.00 97.31 95 LEU A O 1
ATOM 773 N N . GLN A 1 96 ? -1.541 -6.227 -0.812 1.00 96.19 96 GLN A N 1
ATOM 774 C CA . GLN A 1 96 ? -2.156 -7.479 -0.362 1.00 96.19 96 GLN A CA 1
ATOM 775 C C . GLN A 1 96 ? -3.257 -7.930 -1.324 1.00 96.19 96 GLN A C 1
ATOM 777 O O . GLN A 1 96 ? -3.303 -9.090 -1.739 1.00 96.19 96 GLN A O 1
ATOM 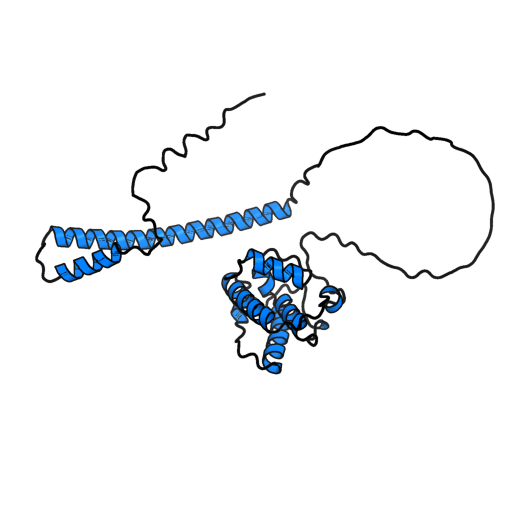782 N N . TRP A 1 97 ? -4.121 -6.998 -1.731 1.00 96.81 97 TRP A N 1
ATOM 783 C CA . TRP A 1 97 ? -5.186 -7.302 -2.676 1.00 96.81 97 TRP A CA 1
ATOM 784 C C . TRP A 1 97 ? -4.637 -7.722 -4.047 1.00 96.81 97 TRP A C 1
ATOM 786 O O . TRP A 1 97 ? -5.077 -8.735 -4.590 1.00 96.81 97 TRP A O 1
ATOM 796 N N . ILE A 1 98 ? -3.661 -6.993 -4.606 1.00 96.94 98 ILE A N 1
ATOM 797 C CA . ILE A 1 98 ? -3.128 -7.310 -5.940 1.00 96.94 98 ILE A CA 1
ATOM 798 C C . ILE A 1 98 ? -2.348 -8.626 -5.935 1.00 96.94 98 ILE A C 1
ATOM 800 O O . ILE A 1 98 ? -2.377 -9.352 -6.924 1.00 96.94 98 ILE A O 1
ATOM 804 N N . LYS A 1 99 ? -1.704 -8.979 -4.818 1.00 95.88 99 LYS A N 1
ATOM 805 C CA . LYS A 1 99 ? -1.073 -10.286 -4.621 1.00 95.88 99 LYS A CA 1
ATOM 806 C C . LYS A 1 99 ? -2.102 -11.411 -4.619 1.00 95.88 99 LYS A C 1
ATOM 808 O O . LYS A 1 99 ? -1.941 -12.386 -5.350 1.00 95.88 99 LYS A O 1
ATOM 813 N N . ALA A 1 100 ? -3.186 -11.265 -3.857 1.00 95.44 100 ALA A N 1
ATOM 814 C CA . ALA A 1 100 ? -4.279 -12.234 -3.864 1.00 95.44 100 ALA A CA 1
ATOM 815 C C . ALA A 1 100 ? -4.888 -12.383 -5.268 1.00 95.44 100 ALA A C 1
ATOM 817 O O . ALA A 1 100 ? -5.127 -13.502 -5.722 1.00 95.44 100 ALA A O 1
ATOM 818 N N . TYR A 1 101 ? -5.065 -11.266 -5.978 1.00 96.19 101 TYR A N 1
ATOM 819 C CA . TYR A 1 101 ? -5.511 -11.256 -7.366 1.00 96.19 101 TYR A CA 1
ATOM 820 C C . TYR A 1 101 ? -4.530 -11.996 -8.286 1.00 96.19 101 TYR A C 1
ATOM 822 O O . TYR A 1 101 ? -4.941 -12.850 -9.069 1.00 96.19 101 TYR A O 1
ATOM 830 N N . TRP A 1 102 ? -3.231 -11.722 -8.169 1.00 96.06 102 TRP A N 1
ATOM 831 C CA . TRP A 1 102 ? -2.191 -12.373 -8.962 1.00 96.06 102 TRP A CA 1
ATOM 832 C C . TRP A 1 102 ? -2.164 -13.886 -8.728 1.00 96.06 102 TRP A C 1
ATOM 834 O O . TRP A 1 102 ? -2.207 -14.641 -9.691 1.00 96.06 102 TRP A O 1
ATOM 844 N N . ASN A 1 103 ? -2.211 -14.339 -7.471 1.00 94.25 103 ASN A N 1
ATOM 845 C CA . ASN A 1 103 ? -2.230 -15.767 -7.131 1.00 94.25 103 ASN A CA 1
ATOM 846 C C . ASN A 1 103 ? -3.409 -16.520 -7.781 1.00 94.25 103 ASN A C 1
ATOM 848 O O . ASN A 1 103 ? -3.293 -17.708 -8.062 1.00 94.25 103 ASN A O 1
ATOM 852 N N . GLN A 1 104 ? -4.543 -15.848 -8.005 1.00 94.94 104 GLN A N 1
ATOM 853 C CA . GLN A 1 104 ? -5.741 -16.448 -8.605 1.00 94.94 104 GLN A CA 1
ATOM 854 C C . GLN A 1 104 ? -5.741 -16.419 -10.138 1.00 94.94 104 GLN A C 1
ATOM 856 O O . GLN A 1 104 ? -6.401 -17.248 -10.757 1.00 94.94 104 GLN A O 1
ATOM 861 N N . ASN A 1 105 ? -5.051 -15.451 -10.748 1.00 94.19 105 ASN A N 1
ATOM 862 C CA . ASN A 1 105 ? -5.166 -15.166 -12.181 1.00 94.19 105 ASN A CA 1
ATOM 863 C C . ASN A 1 105 ? -3.880 -15.442 -12.967 1.00 94.19 105 ASN A C 1
ATOM 865 O O . ASN A 1 105 ? -3.911 -15.403 -14.195 1.00 94.19 105 ASN A O 1
ATOM 869 N N . PHE A 1 106 ? -2.753 -15.696 -12.299 1.00 91.44 106 PHE A N 1
ATOM 870 C CA . PHE A 1 106 ? -1.488 -15.941 -12.978 1.00 91.44 106 PHE A CA 1
ATOM 871 C C . PHE A 1 106 ? -1.543 -17.256 -13.780 1.00 91.44 106 PHE A C 1
ATOM 873 O O . PHE A 1 106 ? -1.783 -18.313 -13.194 1.00 91.44 106 PHE A O 1
ATOM 880 N N . PRO A 1 107 ? -1.301 -17.226 -15.106 1.00 86.25 107 PRO A N 1
ATOM 881 C CA . PRO A 1 107 ? -1.456 -18.399 -15.969 1.00 86.25 107 PRO A CA 1
ATOM 882 C C . PRO A 1 107 ? -0.343 -19.447 -15.802 1.00 86.25 107 PRO A C 1
ATOM 884 O O . PRO A 1 107 ? -0.450 -20.534 -16.361 1.00 86.25 107 PRO A O 1
ATOM 887 N N . GLY A 1 108 ? 0.719 -19.142 -15.044 1.00 83.44 108 GLY A N 1
ATOM 888 C CA . GLY A 1 108 ? 1.863 -20.039 -14.833 1.00 83.44 108 GLY A CA 1
ATOM 889 C C . GLY A 1 108 ? 2.966 -19.928 -15.891 1.00 83.44 108 GLY A C 1
ATOM 890 O O . GLY A 1 108 ? 3.960 -20.646 -15.811 1.00 83.44 108 GLY A O 1
ATOM 891 N N . GLU A 1 109 ? 2.812 -19.032 -16.866 1.00 83.81 109 GLU A N 1
ATOM 892 C CA . GLU A 1 109 ? 3.800 -18.786 -17.919 1.00 83.81 109 GLU A CA 1
ATOM 893 C C . GLU A 1 109 ? 5.068 -18.111 -17.376 1.00 83.81 109 GLU A C 1
ATOM 895 O O . GLU A 1 109 ? 5.030 -17.333 -16.421 1.00 83.81 109 GLU A O 1
ATOM 900 N N . VAL A 1 110 ? 6.211 -18.373 -18.015 1.00 82.88 110 VAL A N 1
ATOM 901 C CA . VAL A 1 110 ? 7.482 -17.739 -17.639 1.00 82.88 110 VAL A CA 1
ATOM 902 C C . VAL A 1 110 ? 7.440 -16.260 -18.024 1.00 82.88 110 VAL A C 1
ATOM 904 O O . VAL A 1 110 ? 7.437 -15.910 -19.204 1.00 82.88 110 VAL A O 1
ATOM 907 N N . TYR A 1 111 ? 7.428 -15.381 -17.024 1.00 90.38 111 TYR A N 1
ATOM 908 C CA . TYR A 1 111 ? 7.448 -13.933 -17.216 1.00 90.38 111 TYR A CA 1
ATOM 909 C C . TYR A 1 111 ? 8.873 -13.387 -17.059 1.00 90.38 111 TYR A C 1
ATOM 911 O O . TYR A 1 111 ? 9.453 -13.492 -15.982 1.00 90.38 111 TYR A O 1
ATOM 919 N N . ASP A 1 112 ? 9.432 -12.782 -18.115 1.00 90.06 112 ASP A N 1
ATOM 920 C CA . ASP A 1 112 ? 10.710 -12.057 -18.041 1.00 90.06 112 ASP A CA 1
ATOM 921 C C . ASP A 1 112 ? 10.461 -10.545 -17.874 1.00 90.06 112 ASP A C 1
ATOM 923 O O . ASP A 1 112 ? 10.171 -9.840 -18.852 1.00 90.06 112 ASP A O 1
ATOM 927 N N . PRO A 1 113 ? 10.592 -10.000 -16.654 1.00 89.69 113 PRO A N 1
ATOM 928 C CA . PRO A 1 113 ? 10.292 -8.600 -16.399 1.00 89.69 113 PRO A CA 1
ATOM 929 C C . PRO A 1 113 ? 11.320 -7.640 -17.012 1.00 89.69 113 PRO A C 1
ATOM 931 O O . PRO A 1 113 ? 10.986 -6.486 -17.288 1.00 89.69 113 PRO A O 1
ATOM 934 N N . VAL A 1 114 ? 12.565 -8.071 -17.230 1.00 87.94 114 VAL A N 1
ATOM 935 C CA . VAL A 1 114 ? 13.641 -7.207 -17.737 1.00 87.94 114 VAL A CA 1
ATOM 936 C C . VAL A 1 114 ? 13.443 -6.955 -19.226 1.00 87.94 114 VAL A C 1
ATOM 938 O O . VAL A 1 114 ? 13.527 -5.807 -19.677 1.00 87.94 114 VAL A O 1
ATOM 941 N N . ILE A 1 115 ? 13.099 -8.003 -19.979 1.00 88.31 115 ILE A N 1
ATOM 942 C CA . ILE A 1 115 ? 12.775 -7.889 -21.405 1.00 88.31 115 ILE A CA 1
ATOM 943 C C . ILE A 1 115 ? 11.527 -7.025 -21.602 1.00 88.31 115 ILE A C 1
ATOM 945 O O . ILE A 1 115 ? 11.522 -6.151 -22.470 1.00 88.31 115 ILE A O 1
ATOM 949 N N . ARG A 1 116 ? 10.493 -7.193 -20.765 1.00 90.25 116 ARG A N 1
ATOM 950 C CA . ARG A 1 116 ? 9.257 -6.388 -20.842 1.00 90.25 116 ARG A CA 1
ATOM 951 C C . ARG A 1 116 ? 9.490 -4.899 -20.597 1.00 90.25 116 ARG A C 1
ATOM 953 O O . ARG A 1 116 ? 8.793 -4.069 -21.179 1.00 90.25 116 ARG A O 1
ATOM 960 N N . ARG A 1 117 ? 10.501 -4.543 -19.796 1.00 90.19 117 ARG A N 1
ATOM 961 C CA . ARG A 1 117 ? 10.946 -3.150 -19.619 1.00 90.19 117 ARG A CA 1
ATOM 962 C C . ARG A 1 117 ? 11.753 -2.602 -20.793 1.00 90.19 117 ARG A C 1
ATOM 964 O O . ARG A 1 117 ? 11.985 -1.397 -20.830 1.00 90.19 117 ARG A O 1
ATOM 971 N N . ALA A 1 118 ? 12.197 -3.446 -21.725 1.00 80.81 118 ALA A N 1
ATOM 972 C CA . ALA A 1 118 ? 13.037 -3.072 -22.864 1.00 80.81 118 ALA A CA 1
ATOM 973 C C . ALA A 1 118 ? 14.273 -2.232 -22.466 1.00 80.81 118 ALA A C 1
ATOM 975 O O . ALA A 1 118 ? 14.668 -1.307 -23.173 1.00 80.81 118 ALA A O 1
ATOM 976 N N . GLY A 1 119 ? 14.869 -2.528 -21.303 1.00 67.06 119 GLY A N 1
ATOM 977 C CA . GLY A 1 119 ? 16.027 -1.793 -20.780 1.00 67.06 119 GLY A CA 1
ATOM 978 C C . GLY A 1 119 ? 15.713 -0.414 -20.185 1.00 67.06 119 GLY A C 1
ATOM 979 O O . GLY A 1 119 ? 16.638 0.373 -19.980 1.00 67.06 119 GLY A O 1
ATOM 980 N N . ALA A 1 120 ? 14.442 -0.101 -19.899 1.00 70.69 120 ALA A N 1
ATOM 981 C CA . ALA A 1 120 ? 14.084 1.130 -19.203 1.00 70.69 120 ALA A CA 1
ATOM 982 C C . ALA A 1 120 ? 14.828 1.231 -17.855 1.00 70.69 120 ALA A C 1
ATOM 984 O O . ALA A 1 120 ? 14.865 0.251 -17.103 1.00 70.69 120 ALA A O 1
ATOM 985 N N . PRO A 1 121 ? 15.428 2.394 -17.539 1.00 66.62 121 PRO A N 1
ATOM 986 C CA . PRO A 1 121 ? 16.151 2.571 -16.292 1.00 66.62 121 PRO A CA 1
ATOM 987 C C . PRO A 1 121 ? 15.176 2.452 -15.120 1.00 66.62 121 PRO A C 1
ATOM 989 O O . PRO A 1 121 ? 14.185 3.173 -15.048 1.00 66.62 121 PRO A O 1
ATOM 992 N N . VAL A 1 122 ? 15.477 1.540 -14.205 1.00 68.88 122 VAL A N 1
ATOM 993 C CA . VAL A 1 122 ? 14.861 1.466 -12.881 1.00 68.88 122 VAL A CA 1
ATOM 994 C C . VAL A 1 122 ? 15.908 1.992 -11.907 1.00 68.88 122 VAL A C 1
ATOM 996 O O . VAL A 1 122 ? 17.072 1.597 -11.994 1.00 68.88 122 VAL A O 1
ATOM 999 N N . GLU A 1 123 ? 15.538 2.923 -11.027 1.00 57.28 123 GLU A N 1
ATOM 1000 C CA . GLU A 1 123 ? 16.451 3.379 -9.975 1.00 57.28 123 GLU A CA 1
ATOM 1001 C C . GLU A 1 123 ? 16.597 2.259 -8.933 1.00 57.28 123 GLU A C 1
ATOM 1003 O O . GLU A 1 123 ? 15.756 2.082 -8.056 1.00 57.28 123 GLU A O 1
ATOM 1008 N N . THR A 1 124 ? 17.654 1.460 -9.070 1.00 48.69 124 THR A N 1
ATOM 1009 C CA . THR A 1 124 ? 18.096 0.492 -8.064 1.00 48.69 124 THR A CA 1
ATOM 1010 C C . THR A 1 124 ? 19.060 1.199 -7.108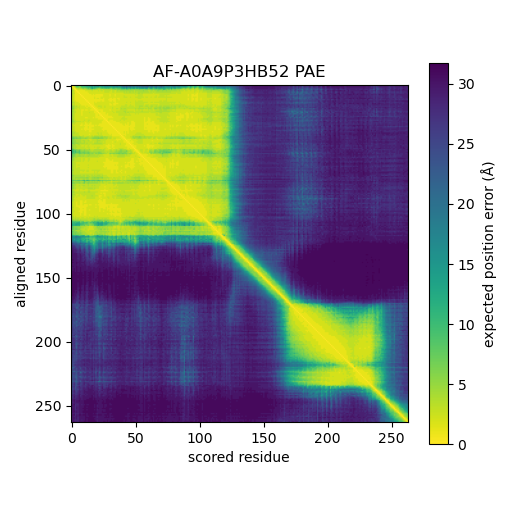 1.00 48.69 124 THR A C 1
ATOM 1012 O O . THR A 1 124 ? 20.116 1.654 -7.563 1.00 48.69 124 THR A O 1
ATOM 1015 N N . PRO A 1 125 ? 18.775 1.305 -5.798 1.00 36.16 125 PRO A N 1
ATOM 1016 C CA . PRO A 1 125 ? 19.767 1.784 -4.845 1.00 36.16 125 PRO A CA 1
ATOM 1017 C C . PRO A 1 125 ? 20.883 0.731 -4.746 1.00 36.16 125 PRO A C 1
ATOM 1019 O O . PRO A 1 125 ? 20.648 -0.379 -4.279 1.00 36.16 125 PRO A O 1
ATOM 1022 N N . GLY A 1 126 ? 22.086 1.046 -5.235 1.00 44.38 126 GLY A N 1
ATOM 1023 C CA . GLY A 1 126 ? 23.293 0.229 -5.014 1.00 44.38 126 GLY A CA 1
ATOM 1024 C C . GLY A 1 126 ? 23.666 -0.811 -6.082 1.00 44.38 126 GLY A C 1
ATOM 1025 O O . GLY A 1 126 ? 24.624 -1.557 -5.892 1.00 44.38 126 GLY A O 1
ATOM 1026 N N . GLY A 1 127 ? 22.986 -0.865 -7.229 1.00 37.75 127 GLY A N 1
ATOM 1027 C CA . GLY A 1 127 ? 23.325 -1.805 -8.305 1.00 37.75 127 GLY A CA 1
ATOM 1028 C C . GLY A 1 127 ? 24.366 -1.253 -9.282 1.00 37.75 127 GLY A C 1
ATOM 1029 O O . GLY A 1 127 ? 24.022 -0.491 -10.185 1.00 37.75 127 GLY A O 1
ATOM 1030 N N . SER A 1 128 ? 25.631 -1.664 -9.142 1.00 36.44 128 SER A N 1
ATOM 1031 C CA . SER A 1 128 ? 26.664 -1.462 -10.167 1.00 36.44 128 SER A CA 1
ATOM 1032 C C . SER A 1 128 ? 26.173 -1.992 -11.517 1.00 36.44 128 SER A C 1
ATOM 1034 O O . SER A 1 128 ? 25.843 -3.170 -11.668 1.00 36.44 128 SER A O 1
ATOM 1036 N N . ARG A 1 129 ? 26.109 -1.102 -12.509 1.00 41.56 129 ARG A N 1
ATOM 1037 C CA . ARG A 1 129 ? 25.784 -1.429 -13.897 1.00 41.56 129 ARG A CA 1
ATOM 1038 C C . ARG A 1 129 ? 26.876 -2.334 -14.470 1.00 41.56 129 ARG A C 1
ATOM 1040 O O . ARG A 1 129 ? 27.871 -1.840 -14.992 1.00 41.56 129 ARG A O 1
ATOM 1047 N N . SER A 1 130 ? 26.669 -3.649 -14.453 1.00 40.72 130 SER A N 1
ATOM 1048 C CA . SER A 1 130 ? 27.364 -4.533 -15.392 1.00 40.72 130 SER A CA 1
ATOM 1049 C C . SER A 1 130 ? 26.716 -4.383 -16.769 1.00 40.72 130 SER A C 1
ATOM 1051 O O . SER A 1 130 ? 25.842 -5.141 -17.185 1.00 40.72 130 SER A O 1
ATOM 1053 N N . THR A 1 131 ? 27.100 -3.320 -17.473 1.00 39.78 131 THR A N 1
ATOM 1054 C CA . THR A 1 131 ? 26.875 -3.203 -18.913 1.00 39.78 131 THR A CA 1
ATOM 1055 C C . THR A 1 131 ? 27.804 -4.182 -19.624 1.00 39.78 131 THR A C 1
ATOM 1057 O O . THR A 1 131 ? 28.936 -3.831 -19.956 1.00 39.78 131 THR A O 1
ATOM 1060 N N . ASN A 1 132 ? 27.324 -5.396 -19.901 1.00 37.75 132 ASN A N 1
ATOM 1061 C CA . ASN A 1 132 ? 27.913 -6.239 -20.941 1.00 37.75 132 ASN A CA 1
ATOM 1062 C C . ASN A 1 132 ? 27.593 -5.615 -22.305 1.00 37.75 132 ASN A C 1
ATOM 1064 O O . ASN A 1 132 ? 26.642 -5.987 -22.992 1.00 37.75 132 ASN A O 1
ATOM 1068 N N . ASN A 1 133 ? 28.385 -4.608 -22.672 1.00 38.69 133 ASN A N 1
ATOM 1069 C CA . ASN A 1 133 ? 28.350 -3.983 -23.983 1.00 38.69 133 ASN A CA 1
ATOM 1070 C C . ASN A 1 133 ? 28.922 -4.973 -25.009 1.00 38.69 133 ASN A C 1
ATOM 1072 O O . ASN A 1 133 ? 30.130 -5.042 -25.225 1.00 38.69 133 ASN A O 1
ATOM 1076 N N . SER A 1 134 ? 28.046 -5.772 -25.613 1.00 37.72 134 SER A N 1
ATOM 1077 C CA . SER A 1 134 ? 28.392 -6.651 -26.730 1.00 37.72 134 SER A CA 1
ATOM 1078 C C . SER A 1 134 ? 28.415 -5.814 -28.008 1.00 37.72 134 SER A C 1
ATOM 1080 O O . SER A 1 134 ? 27.395 -5.640 -28.672 1.00 37.72 134 SER A O 1
ATOM 1082 N N . THR A 1 135 ? 29.568 -5.235 -28.339 1.00 42.41 135 THR A N 1
ATOM 1083 C CA . THR A 1 135 ? 29.788 -4.592 -29.639 1.00 42.41 135 THR A CA 1
ATOM 1084 C C . THR A 1 135 ? 29.971 -5.654 -30.736 1.00 42.41 135 THR A C 1
ATOM 1086 O O . THR A 1 135 ? 30.571 -6.704 -30.491 1.00 42.41 135 THR A O 1
ATOM 1089 N N . PRO A 1 136 ? 29.461 -5.431 -31.963 1.00 40.94 136 PRO A N 1
ATOM 1090 C CA . PRO A 1 136 ? 29.542 -6.417 -33.034 1.00 40.94 136 PRO A CA 1
ATOM 1091 C C . PRO A 1 136 ? 30.941 -6.430 -33.668 1.00 40.94 136 PRO A C 1
ATOM 1093 O O . PRO A 1 136 ? 31.443 -5.410 -34.141 1.00 40.94 136 PRO A O 1
ATOM 1096 N N . VAL A 1 137 ? 31.555 -7.614 -33.725 1.00 32.97 137 VAL A N 1
ATOM 1097 C CA . VAL A 1 137 ? 32.819 -7.873 -34.430 1.00 32.97 137 VAL A CA 1
ATOM 1098 C C . VAL A 1 137 ? 32.599 -7.780 -35.945 1.00 32.97 137 VAL A C 1
ATOM 1100 O O . VAL A 1 137 ? 31.879 -8.588 -36.530 1.00 32.97 137 VAL A O 1
ATOM 1103 N N . ARG A 1 138 ? 33.270 -6.826 -36.602 1.00 38.44 138 ARG A N 1
ATOM 1104 C CA . ARG A 1 138 ? 33.491 -6.818 -38.059 1.00 38.44 138 ARG A CA 1
ATOM 1105 C C . ARG A 1 138 ? 34.908 -7.315 -38.373 1.00 38.44 138 ARG A C 1
ATOM 1107 O O . ARG A 1 138 ? 35.878 -6.873 -37.767 1.00 38.44 138 ARG A O 1
ATOM 1114 N N . ARG A 1 139 ? 35.005 -8.252 -39.323 1.00 33.09 139 ARG A N 1
ATOM 1115 C CA . ARG A 1 139 ? 36.238 -8.882 -39.836 1.00 33.09 139 ARG A CA 1
ATOM 1116 C C . ARG A 1 139 ? 37.020 -7.969 -40.805 1.00 33.09 139 ARG A C 1
ATOM 1118 O O . ARG A 1 139 ? 36.405 -7.506 -41.756 1.00 33.09 139 ARG A O 1
ATOM 1125 N N . ALA A 1 140 ? 38.350 -7.905 -40.594 1.00 37.06 140 ALA A N 1
ATOM 1126 C CA . ALA A 1 140 ? 39.501 -7.885 -41.543 1.00 37.06 140 ALA A CA 1
ATOM 1127 C C . ALA A 1 140 ? 39.597 -6.773 -42.639 1.00 37.06 140 ALA A C 1
ATOM 1129 O O . ALA A 1 140 ? 38.554 -6.275 -43.048 1.00 37.06 140 ALA A O 1
ATOM 1130 N N . PRO A 1 141 ? 40.799 -6.408 -43.184 1.00 48.97 141 PRO A N 1
ATOM 1131 C CA . PRO A 1 141 ? 42.011 -7.239 -43.308 1.00 48.97 141 PRO A CA 1
ATOM 1132 C C . PRO A 1 141 ? 43.412 -6.579 -43.099 1.00 48.97 141 PRO A C 1
ATOM 1134 O O . PRO A 1 141 ? 43.573 -5.398 -42.823 1.00 48.97 141 PRO A O 1
ATOM 1137 N N . VAL A 1 142 ? 44.397 -7.474 -43.229 1.00 38.47 142 VAL A N 1
ATOM 1138 C CA . VAL A 1 142 ? 45.880 -7.489 -43.214 1.00 38.47 142 VAL A CA 1
ATOM 1139 C C . VAL A 1 142 ? 46.731 -6.299 -43.718 1.00 38.47 142 VAL A C 1
ATOM 1141 O O . VAL A 1 142 ? 46.537 -5.795 -44.816 1.00 38.47 142 VAL A O 1
ATOM 1144 N N . SER A 1 143 ? 47.809 -6.002 -42.973 1.00 37.97 143 SER A N 1
ATOM 1145 C CA . SER A 1 143 ? 49.244 -5.908 -43.374 1.00 37.97 143 SER A CA 1
ATOM 1146 C C . SER A 1 143 ? 50.042 -5.728 -42.057 1.00 37.97 143 SER A C 1
ATOM 1148 O O . SER A 1 143 ? 49.511 -5.116 -41.140 1.00 37.97 143 SER A O 1
ATOM 1150 N N . GLY A 1 144 ? 51.220 -6.269 -41.747 1.00 34.22 144 GLY A N 1
ATOM 1151 C CA . GLY A 1 144 ? 52.400 -6.667 -42.506 1.00 34.22 144 GLY A CA 1
ATOM 1152 C C . GLY A 1 144 ? 53.603 -6.035 -41.781 1.00 34.22 144 GLY A C 1
ATOM 1153 O O . GLY A 1 144 ? 53.732 -4.818 -41.803 1.00 34.22 144 GLY A O 1
ATOM 1154 N N . GLY A 1 145 ? 54.457 -6.817 -41.104 1.00 34.31 145 GLY A N 1
ATOM 1155 C CA . GLY A 1 145 ? 55.705 -6.292 -40.519 1.00 34.31 145 GLY A CA 1
ATOM 1156 C C . GLY A 1 145 ? 56.221 -7.044 -39.289 1.00 34.31 145 GLY A C 1
ATOM 1157 O O . GLY A 1 145 ? 55.644 -6.968 -38.213 1.00 34.31 145 GLY A O 1
ATOM 1158 N N . ALA A 1 146 ? 57.326 -7.766 -39.462 1.00 38.34 146 ALA A N 1
ATOM 1159 C CA . ALA A 1 146 ? 58.012 -8.576 -38.460 1.00 38.34 146 ALA A CA 1
ATOM 1160 C C . ALA A 1 146 ? 59.062 -7.777 -37.660 1.00 38.34 146 ALA A C 1
ATOM 1162 O O . ALA A 1 146 ? 59.750 -6.953 -38.254 1.00 38.34 146 ALA A O 1
ATOM 1163 N N . ASN A 1 147 ? 59.277 -8.105 -36.373 1.00 38.59 147 ASN A N 1
ATOM 1164 C CA . ASN A 1 147 ? 60.590 -8.546 -35.858 1.00 38.59 147 ASN A CA 1
ATOM 1165 C C . ASN A 1 147 ? 60.592 -8.946 -34.358 1.00 38.59 147 ASN A C 1
ATOM 1167 O O . ASN A 1 147 ? 60.235 -8.156 -33.496 1.00 38.59 147 ASN A O 1
ATOM 1171 N N . ARG A 1 148 ? 61.127 -10.156 -34.115 1.00 37.66 148 ARG A N 1
ATOM 1172 C CA . ARG A 1 148 ? 62.152 -10.575 -33.121 1.00 37.66 148 ARG A CA 1
ATOM 1173 C C . ARG A 1 148 ? 61.932 -10.442 -31.594 1.00 37.66 148 ARG A C 1
ATOM 1175 O O . ARG A 1 148 ? 61.974 -9.353 -31.047 1.00 37.66 148 ARG A O 1
ATOM 1182 N N . SER A 1 149 ? 61.860 -11.631 -30.957 1.00 37.41 149 SER A N 1
ATOM 1183 C CA . SER A 1 149 ? 62.594 -12.174 -29.771 1.00 37.41 149 SER A CA 1
ATOM 1184 C C . SER A 1 149 ? 63.104 -11.198 -28.688 1.00 37.41 149 SER A C 1
ATOM 1186 O O . SER A 1 149 ? 63.716 -10.199 -29.030 1.00 37.41 149 SER A O 1
ATOM 1188 N N . VAL A 1 150 ? 63.033 -11.473 -27.375 1.00 38.69 150 VAL A N 1
ATOM 1189 C CA . VAL A 1 150 ? 63.773 -12.522 -26.631 1.00 38.69 150 VAL A CA 1
ATOM 1190 C C . VAL A 1 150 ? 63.172 -12.717 -25.214 1.00 38.69 150 VAL A C 1
ATOM 1192 O O . VAL A 1 150 ? 62.792 -11.758 -24.556 1.00 38.69 150 VAL A O 1
ATOM 1195 N N . SER A 1 151 ? 63.140 -13.984 -24.786 1.00 39.06 151 SER A N 1
ATOM 1196 C CA . SER A 1 151 ? 63.201 -14.608 -23.447 1.00 39.06 151 SER A CA 1
ATOM 1197 C C . SER A 1 151 ? 63.008 -13.811 -22.143 1.00 39.06 151 SER A C 1
ATOM 1199 O O . SER A 1 151 ? 63.757 -12.892 -21.833 1.00 39.06 151 SER A O 1
ATOM 1201 N N . GLY A 1 152 ? 62.175 -14.377 -21.259 1.00 36.88 152 GLY A N 1
ATOM 1202 C CA . GLY A 1 152 ? 62.205 -14.158 -19.810 1.00 36.88 152 GLY A CA 1
ATOM 1203 C C . GLY A 1 152 ? 61.464 -15.273 -19.066 1.00 36.88 152 GLY A C 1
ATOM 1204 O O . GLY A 1 152 ? 60.240 -15.283 -19.019 1.00 36.88 152 GLY A O 1
ATOM 1205 N N . ARG A 1 153 ? 62.214 -16.248 -18.538 1.00 42.12 153 ARG A N 1
ATOM 1206 C CA . ARG A 1 153 ? 61.739 -17.324 -17.650 1.00 42.12 153 ARG A CA 1
ATOM 1207 C C . ARG A 1 153 ? 61.325 -16.751 -16.291 1.00 42.12 153 ARG A C 1
ATOM 1209 O O . ARG A 1 153 ? 62.014 -15.880 -15.774 1.00 42.12 153 ARG A O 1
ATOM 1216 N N . GLY A 1 154 ? 60.307 -17.343 -15.672 1.00 34.78 154 GLY A N 1
ATOM 1217 C CA . GLY A 1 154 ? 59.975 -17.098 -14.269 1.00 34.78 154 GLY A CA 1
ATOM 1218 C C . GLY A 1 154 ? 58.785 -17.925 -13.800 1.00 34.78 154 GLY A C 1
ATOM 1219 O O . GLY A 1 154 ? 57.683 -17.413 -13.680 1.00 34.78 154 GLY A O 1
ATOM 1220 N N . SER A 1 155 ? 59.005 -19.217 -13.567 1.00 45.72 155 SER A N 1
ATOM 1221 C CA . SER A 1 155 ? 58.113 -20.069 -12.782 1.00 45.72 155 SER A CA 1
ATOM 1222 C C . SER A 1 155 ? 58.489 -19.957 -11.302 1.00 45.72 155 SER A C 1
ATOM 1224 O O . SER A 1 155 ? 59.595 -20.354 -10.936 1.00 45.72 155 SER A O 1
ATOM 1226 N N . SER A 1 156 ? 57.574 -19.496 -10.452 1.00 41.59 156 SER A N 1
ATOM 1227 C CA . SER A 1 156 ? 57.561 -19.848 -9.031 1.00 41.59 156 SER A CA 1
ATOM 1228 C C . SER A 1 156 ? 56.121 -20.085 -8.577 1.00 41.59 156 SER A C 1
ATOM 1230 O O . SER A 1 156 ? 55.209 -19.304 -8.841 1.00 41.59 156 SER A O 1
ATOM 1232 N N . LEU A 1 157 ? 55.930 -21.242 -7.954 1.00 43.03 157 LEU A N 1
ATOM 1233 C CA . LEU A 1 157 ? 54.706 -21.666 -7.297 1.00 43.03 157 LEU A CA 1
ATOM 1234 C C . LEU A 1 157 ? 54.690 -21.118 -5.867 1.00 43.03 157 LEU A C 1
ATOM 1236 O O . LEU A 1 157 ? 55.701 -21.216 -5.179 1.00 43.03 157 LEU A O 1
ATOM 1240 N N . GLY A 1 158 ? 53.509 -20.660 -5.443 1.00 43.78 158 GLY A N 1
ATOM 1241 C CA . GLY A 1 158 ? 52.971 -20.803 -4.087 1.00 43.78 158 GLY A CA 1
ATOM 1242 C C . GLY A 1 158 ? 53.571 -19.933 -2.983 1.00 43.78 158 GLY A C 1
ATOM 1243 O O . GLY A 1 158 ? 54.710 -20.130 -2.598 1.00 43.78 158 GLY A O 1
ATOM 1244 N N . VAL A 1 159 ? 52.750 -19.054 -2.402 1.00 36.84 159 VAL A N 1
ATOM 1245 C CA . VAL A 1 159 ? 52.358 -19.034 -0.976 1.00 36.84 159 VAL A CA 1
ATOM 1246 C C . VAL A 1 159 ? 51.188 -18.048 -0.857 1.00 36.84 159 VAL A C 1
ATOM 1248 O O . VAL A 1 159 ? 51.143 -17.033 -1.546 1.00 36.84 159 VAL A O 1
ATOM 1251 N N . GLY A 1 160 ? 50.178 -18.446 -0.085 1.00 47.09 160 GLY A N 1
ATOM 1252 C CA . GLY A 1 160 ? 48.840 -17.871 -0.088 1.00 47.09 160 GLY A CA 1
ATOM 1253 C C . GLY A 1 160 ? 48.726 -16.424 0.378 1.00 47.09 160 GLY A C 1
ATOM 1254 O O . GLY A 1 160 ? 49.554 -15.912 1.120 1.00 47.09 160 GLY A O 1
ATOM 1255 N N . ASN A 1 161 ? 47.602 -15.821 -0.004 1.00 39.66 161 ASN A N 1
ATOM 1256 C CA . ASN A 1 161 ? 47.057 -14.654 0.670 1.00 39.66 161 ASN A CA 1
ATOM 1257 C C . ASN A 1 161 ? 45.578 -14.930 0.970 1.00 39.66 161 ASN A C 1
ATOM 1259 O O . ASN A 1 161 ? 44.672 -14.528 0.244 1.00 39.66 161 ASN A O 1
ATOM 1263 N N . ILE A 1 162 ? 45.351 -15.682 2.049 1.00 52.66 162 ILE A N 1
ATOM 1264 C CA . ILE A 1 162 ? 44.124 -15.562 2.833 1.00 52.66 162 ILE A CA 1
ATOM 1265 C C . ILE A 1 162 ? 44.245 -14.201 3.509 1.00 52.66 162 ILE A C 1
ATOM 1267 O O . ILE A 1 162 ? 44.944 -14.050 4.505 1.00 52.66 162 ILE A O 1
ATOM 1271 N N . SER A 1 163 ? 43.620 -13.189 2.924 1.00 40.66 163 SER A N 1
ATOM 1272 C CA . SER A 1 163 ? 43.482 -11.887 3.559 1.00 40.66 163 SER A CA 1
ATOM 1273 C C . SER A 1 163 ? 42.021 -11.488 3.519 1.00 40.66 163 SER A C 1
ATOM 1275 O O . SER A 1 163 ? 41.539 -10.959 2.524 1.00 40.66 163 SER A O 1
ATOM 1277 N N . SER A 1 164 ? 41.375 -11.785 4.645 1.00 43.38 164 SER A N 1
ATOM 1278 C CA . SER A 1 164 ? 40.398 -10.943 5.319 1.00 43.38 164 SER A CA 1
ATOM 1279 C C . SER A 1 164 ? 39.226 -10.459 4.469 1.00 43.38 164 SER A C 1
ATOM 1281 O O . SER A 1 164 ? 39.331 -9.533 3.669 1.00 43.38 164 SER A O 1
ATOM 1283 N N . THR A 1 165 ? 38.069 -11.042 4.771 1.00 46.72 165 THR A N 1
ATOM 1284 C CA . THR A 1 165 ? 36.774 -10.364 4.849 1.00 46.72 165 THR A CA 1
ATOM 1285 C C . THR A 1 165 ? 36.917 -8.964 5.464 1.00 46.72 165 THR A C 1
ATOM 1287 O O . THR A 1 165 ? 36.653 -8.749 6.647 1.00 46.72 165 THR A O 1
ATOM 1290 N N . TYR A 1 166 ? 37.336 -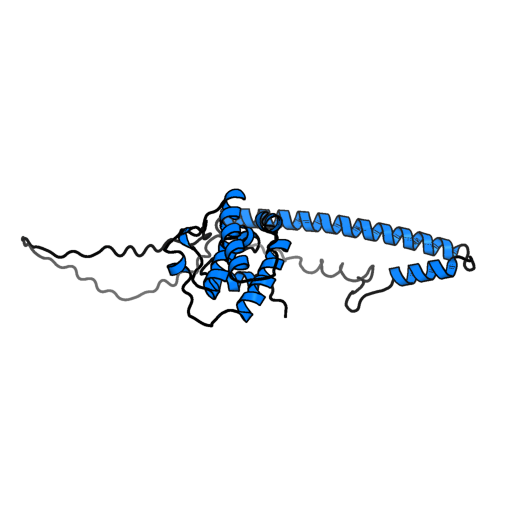7.993 4.655 1.00 43.22 166 TYR A N 1
ATOM 1291 C CA . TYR A 1 166 ? 37.209 -6.585 4.974 1.00 43.22 166 TYR A CA 1
ATOM 1292 C C . TYR A 1 166 ? 35.748 -6.226 4.775 1.00 43.22 166 TYR A C 1
ATOM 1294 O O . TYR A 1 166 ? 35.268 -6.019 3.662 1.00 43.22 166 TYR A O 1
ATOM 1302 N N . ARG A 1 167 ? 35.054 -6.230 5.914 1.00 52.66 167 ARG A N 1
ATOM 1303 C CA . ARG A 1 167 ? 33.814 -5.512 6.179 1.00 52.66 167 ARG A CA 1
ATOM 1304 C C . ARG A 1 167 ? 33.803 -4.233 5.345 1.00 52.66 167 ARG A C 1
ATOM 1306 O O . ARG A 1 167 ? 34.566 -3.309 5.623 1.00 52.66 167 ARG A O 1
ATOM 1313 N N . SER A 1 168 ? 32.976 -4.198 4.304 1.00 56.59 168 SER A N 1
ATOM 1314 C CA . SER A 1 168 ? 32.653 -2.946 3.638 1.00 56.59 168 SER A CA 1
ATOM 1315 C C . SER A 1 168 ? 32.015 -2.055 4.695 1.00 56.59 168 SER A C 1
ATOM 1317 O O . SER A 1 168 ? 30.943 -2.380 5.206 1.00 56.59 168 SER A O 1
ATOM 1319 N N . SER A 1 169 ? 32.706 -0.985 5.087 1.00 62.47 169 SER A N 1
ATOM 1320 C CA . SER A 1 169 ? 32.098 0.062 5.901 1.00 62.47 169 SER A CA 1
ATOM 1321 C C . SER A 1 169 ? 30.804 0.495 5.207 1.00 62.47 169 SER A C 1
ATOM 1323 O O . SER A 1 169 ? 30.842 0.730 3.994 1.00 62.47 169 SER A O 1
ATOM 1325 N N . PRO A 1 170 ? 29.664 0.543 5.915 1.00 61.97 170 PRO A N 1
ATOM 1326 C CA . PRO A 1 170 ? 28.405 0.923 5.297 1.00 61.97 170 PRO A CA 1
ATOM 1327 C C . PRO A 1 170 ? 28.544 2.319 4.686 1.00 61.97 170 PRO A C 1
ATOM 1329 O O . PRO A 1 170 ? 29.121 3.220 5.299 1.00 61.97 170 PRO A O 1
ATOM 1332 N N . ASP A 1 171 ? 28.051 2.467 3.457 1.00 75.69 171 ASP A N 1
ATOM 1333 C CA . ASP A 1 171 ? 28.017 3.736 2.733 1.00 75.69 171 ASP A CA 1
ATOM 1334 C C . ASP A 1 171 ? 27.420 4.827 3.650 1.00 75.69 171 ASP A C 1
ATOM 1336 O O . ASP A 1 171 ? 26.311 4.638 4.169 1.00 75.69 171 ASP A O 1
ATOM 1340 N N . PRO A 1 172 ? 28.119 5.957 3.884 1.00 77.62 172 PRO A N 1
ATOM 1341 C CA . PRO A 1 172 ? 27.638 7.036 4.746 1.00 77.62 172 PRO A CA 1
ATOM 1342 C C . PRO A 1 172 ? 26.229 7.522 4.388 1.00 77.62 172 PRO A C 1
ATOM 1344 O O . PRO A 1 172 ? 25.482 7.948 5.266 1.00 77.62 172 PRO A O 1
ATOM 1347 N N . SER A 1 173 ? 25.832 7.427 3.115 1.00 79.38 173 SER A N 1
ATOM 1348 C CA . SER A 1 173 ? 24.486 7.794 2.661 1.00 79.38 173 SER A CA 1
ATOM 1349 C C . SER A 1 173 ? 23.396 6.843 3.177 1.00 79.38 173 SER A C 1
ATOM 1351 O O . SER A 1 173 ? 22.302 7.286 3.542 1.00 79.38 173 SER A O 1
ATOM 1353 N N . VAL A 1 174 ? 23.703 5.548 3.286 1.00 79.81 174 VAL A N 1
ATOM 1354 C CA . VAL A 1 174 ? 22.807 4.527 3.847 1.00 79.81 174 VAL A CA 1
ATOM 1355 C C . VAL A 1 174 ? 22.685 4.714 5.357 1.00 79.81 174 VAL A C 1
ATOM 1357 O O . VAL A 1 174 ? 21.576 4.684 5.884 1.00 79.81 174 VAL A O 1
ATOM 1360 N N . VAL A 1 175 ? 23.797 5.000 6.044 1.00 84.50 175 VAL A N 1
ATOM 1361 C CA . VAL A 1 175 ? 23.796 5.291 7.489 1.00 84.50 175 VAL A CA 1
ATOM 1362 C C . VAL A 1 175 ? 22.933 6.515 7.803 1.00 84.50 175 VAL A C 1
ATOM 1364 O O . VAL A 1 175 ? 22.106 6.457 8.708 1.00 84.50 175 VAL A O 1
ATOM 1367 N N . LEU A 1 176 ? 23.055 7.594 7.024 1.00 88.81 176 LEU A N 1
ATOM 1368 C CA . LEU A 1 176 ? 22.232 8.798 7.194 1.00 88.81 176 LEU A CA 1
ATOM 1369 C C . LEU A 1 176 ? 20.742 8.538 6.934 1.00 88.81 176 LEU A C 1
ATOM 1371 O O . LEU A 1 176 ? 19.887 9.070 7.641 1.00 88.81 176 LEU A O 1
ATOM 1375 N N . THR A 1 177 ? 20.423 7.711 5.937 1.00 84.69 177 THR A N 1
ATOM 1376 C CA . THR A 1 177 ? 19.030 7.362 5.619 1.00 84.69 177 THR A CA 1
ATOM 1377 C C . THR A 1 177 ? 18.403 6.539 6.745 1.00 84.69 177 THR A C 1
ATOM 1379 O O . THR A 1 177 ? 17.315 6.871 7.207 1.00 84.69 177 THR A O 1
ATOM 1382 N N . LEU A 1 178 ? 19.121 5.536 7.257 1.00 85.06 178 LEU A N 1
ATOM 1383 C CA . LEU A 1 178 ? 18.676 4.726 8.395 1.00 85.06 178 LEU A CA 1
ATOM 1384 C C . LEU A 1 178 ? 18.539 5.555 9.677 1.00 85.06 178 LEU A C 1
ATOM 1386 O O . LEU A 1 178 ? 17.579 5.383 10.421 1.00 85.06 178 LEU A O 1
ATOM 1390 N N . GLN A 1 179 ? 19.455 6.493 9.926 1.00 89.81 179 GLN A N 1
ATOM 1391 C CA . GLN A 1 179 ? 19.345 7.415 11.060 1.00 89.81 179 GLN A CA 1
ATOM 1392 C C . GLN A 1 179 ? 18.095 8.294 10.966 1.00 89.81 179 GLN A C 1
ATOM 1394 O O . GLN A 1 179 ? 17.435 8.529 11.978 1.00 89.81 179 GLN A O 1
ATOM 1399 N N . LYS A 1 180 ? 17.743 8.753 9.760 1.00 93.38 180 LYS A N 1
ATOM 1400 C CA . LYS A 1 180 ? 16.518 9.521 9.530 1.00 93.38 180 LYS A CA 1
ATOM 1401 C C . LYS A 1 180 ? 15.265 8.678 9.777 1.00 93.38 180 LYS A C 1
ATOM 1403 O O . LYS A 1 180 ? 14.354 9.153 10.445 1.00 93.38 180 LYS A O 1
ATOM 1408 N N . GLU A 1 181 ? 15.239 7.441 9.289 1.00 88.62 181 GLU A N 1
ATOM 1409 C CA . GLU A 1 181 ? 14.125 6.511 9.521 1.00 88.62 181 GLU A CA 1
ATOM 1410 C C . GLU A 1 181 ? 13.941 6.205 11.007 1.00 88.62 181 GLU A C 1
ATOM 1412 O O . GLU A 1 181 ? 12.839 6.361 11.525 1.00 88.62 181 GLU A O 1
ATOM 1417 N N . LEU A 1 182 ? 15.026 5.893 11.723 1.00 91.94 182 LEU A N 1
ATOM 1418 C CA . LEU A 1 182 ? 14.981 5.688 13.172 1.00 91.94 182 LEU A CA 1
ATOM 1419 C C . LEU A 1 182 ? 14.457 6.920 13.913 1.00 91.94 182 LEU A C 1
ATOM 1421 O O . LEU A 1 182 ? 13.761 6.788 14.917 1.00 91.94 182 LEU A O 1
ATOM 1425 N N . GLN A 1 183 ? 14.784 8.124 13.442 1.00 93.44 183 GLN A N 1
ATOM 1426 C CA . GLN A 1 183 ? 14.274 9.347 14.048 1.00 93.44 183 GLN A CA 1
ATOM 1427 C C . GLN A 1 183 ? 12.774 9.538 13.786 1.00 93.44 183 GLN A C 1
ATOM 1429 O O . GLN A 1 183 ? 12.045 9.938 14.692 1.00 93.44 183 GLN A O 1
ATOM 1434 N N . GLU A 1 184 ? 12.299 9.251 12.575 1.00 93.62 184 GLU A N 1
ATOM 1435 C CA . GLU A 1 184 ? 10.876 9.323 12.223 1.00 93.62 184 GLU A CA 1
ATOM 1436 C C . GLU A 1 184 ? 10.046 8.282 12.991 1.00 93.62 184 GLU A C 1
ATOM 1438 O O . GLU A 1 184 ? 8.986 8.613 13.531 1.00 93.62 184 GLU A O 1
ATOM 1443 N N . GLU A 1 185 ? 10.547 7.052 13.118 1.00 92.00 185 GLU A N 1
ATOM 1444 C CA . GLU A 1 185 ? 9.914 5.999 13.917 1.00 92.00 185 GLU A CA 1
ATOM 1445 C C . GLU A 1 185 ? 9.869 6.372 15.399 1.00 92.00 185 GLU A C 1
ATOM 1447 O O . GLU A 1 185 ? 8.809 6.292 16.014 1.00 92.00 185 GLU A O 1
ATOM 1452 N N . ARG A 1 186 ? 10.972 6.879 15.964 1.00 94.25 186 ARG A N 1
ATOM 1453 C CA . ARG A 1 186 ? 10.999 7.372 17.351 1.00 94.25 186 ARG A CA 1
ATOM 1454 C C . ARG A 1 186 ? 10.001 8.496 17.590 1.00 94.25 186 ARG A C 1
ATOM 1456 O O . ARG A 1 186 ? 9.317 8.490 18.608 1.00 94.25 186 ARG A O 1
ATOM 1463 N N . ASN A 1 187 ? 9.882 9.437 16.655 1.00 93.25 187 ASN A N 1
ATOM 1464 C CA . ASN A 1 187 ? 8.893 10.509 16.756 1.00 93.25 187 ASN A CA 1
ATOM 1465 C C . ASN A 1 187 ? 7.460 9.957 16.717 1.00 93.25 187 ASN A C 1
ATOM 1467 O O . ASN A 1 187 ? 6.587 10.460 17.419 1.00 93.25 187 ASN A O 1
ATOM 1471 N N . THR A 1 188 ? 7.222 8.922 15.909 1.00 93.81 188 THR A N 1
ATOM 1472 C CA . THR A 1 188 ? 5.916 8.260 15.805 1.00 93.81 188 THR A CA 1
ATOM 1473 C C . THR A 1 188 ? 5.577 7.509 17.089 1.00 93.81 188 THR A C 1
ATOM 1475 O O . THR A 1 188 ? 4.475 7.670 17.603 1.00 93.81 188 THR A O 1
ATOM 1478 N N . ILE A 1 189 ? 6.527 6.753 17.645 1.00 95.25 189 ILE A N 1
ATOM 1479 C CA . ILE A 1 189 ? 6.362 6.059 18.927 1.00 95.25 189 ILE A CA 1
ATOM 1480 C C . ILE A 1 189 ? 6.063 7.069 20.033 1.00 95.25 189 ILE A C 1
ATOM 1482 O O . ILE A 1 189 ? 5.055 6.923 20.710 1.00 95.25 189 ILE A O 1
ATOM 1486 N N . ALA A 1 190 ? 6.843 8.146 20.145 1.00 95.12 190 ALA A N 1
ATOM 1487 C CA . ALA A 1 190 ? 6.613 9.175 21.159 1.00 95.12 190 ALA A CA 1
ATOM 1488 C C . ALA A 1 190 ? 5.229 9.845 21.029 1.00 95.12 190 ALA A C 1
ATOM 1490 O O . ALA A 1 190 ? 4.598 10.189 22.029 1.00 95.12 190 ALA A O 1
ATOM 1491 N N . ALA A 1 191 ? 4.734 10.038 19.801 1.00 92.75 191 ALA A N 1
ATOM 1492 C CA . ALA A 1 191 ? 3.386 10.553 19.574 1.00 92.75 191 ALA A CA 1
ATOM 1493 C C . ALA A 1 191 ? 2.309 9.546 20.012 1.00 92.75 191 ALA A C 1
ATOM 1495 O O . ALA A 1 191 ? 1.363 9.934 20.695 1.00 92.75 191 ALA A O 1
ATOM 1496 N N . LEU A 1 192 ? 2.480 8.265 19.673 1.00 94.38 192 LEU A N 1
ATOM 1497 C CA . LEU A 1 192 ? 1.567 7.190 20.066 1.00 94.38 192 LEU A CA 1
ATOM 1498 C C . LEU A 1 192 ? 1.567 6.951 21.580 1.00 94.38 192 LEU A C 1
ATOM 1500 O O . LEU A 1 192 ? 0.505 6.761 22.158 1.00 94.38 192 LEU A O 1
ATOM 1504 N N . GLU A 1 193 ? 2.723 7.005 22.240 1.00 94.75 193 GLU A N 1
ATOM 1505 C CA . GLU A 1 193 ? 2.835 6.920 23.700 1.00 94.75 193 GLU A CA 1
ATOM 1506 C C . GLU A 1 193 ? 2.092 8.074 24.369 1.00 94.75 193 GLU A C 1
ATOM 1508 O O . GLU A 1 193 ? 1.334 7.859 25.310 1.00 94.75 193 GLU A O 1
ATOM 1513 N N . LYS A 1 194 ? 2.204 9.289 23.824 1.00 95.38 194 LYS A N 1
ATOM 1514 C CA . LYS A 1 194 ? 1.453 10.441 24.327 1.00 95.38 194 LYS A CA 1
ATOM 1515 C C . LYS A 1 194 ? -0.059 10.275 24.160 1.00 95.38 194 LYS A C 1
ATOM 1517 O O . LYS A 1 194 ? -0.811 10.674 25.048 1.00 95.38 194 LYS A O 1
ATOM 1522 N N . GLU A 1 195 ? -0.517 9.716 23.040 1.00 96.00 195 GLU A N 1
ATOM 1523 C CA . GLU A 1 195 ? -1.936 9.398 22.832 1.00 96.00 195 GLU A CA 1
ATOM 1524 C C . GLU A 1 195 ? -2.404 8.289 23.783 1.00 96.00 195 GLU A C 1
ATOM 1526 O O . GLU A 1 195 ? -3.437 8.445 24.436 1.00 96.00 195 GLU A O 1
ATOM 1531 N N . ARG A 1 196 ? -1.620 7.216 23.937 1.00 96.00 196 ARG A N 1
ATOM 1532 C CA . ARG A 1 196 ? -1.871 6.130 24.895 1.00 96.00 196 ARG A CA 1
ATOM 1533 C C . ARG A 1 196 ? -2.027 6.678 26.310 1.00 96.00 196 ARG A C 1
ATOM 1535 O O . ARG A 1 196 ? -3.039 6.406 26.949 1.00 96.00 196 ARG A O 1
ATOM 1542 N N . ASP A 1 197 ? -1.071 7.475 26.775 1.00 93.19 197 ASP A N 1
ATOM 1543 C CA . ASP A 1 197 ? -1.067 8.029 28.131 1.00 93.19 197 ASP A CA 1
ATOM 1544 C C . ASP A 1 197 ? -2.230 9.007 28.336 1.00 93.19 197 ASP A C 1
ATOM 1546 O O . ASP A 1 197 ? -2.850 9.037 29.398 1.00 93.19 197 ASP A O 1
ATOM 1550 N N . PHE A 1 198 ? -2.591 9.769 27.300 1.00 96.44 198 PHE A N 1
ATOM 1551 C CA . PHE A 1 198 ? -3.757 10.649 27.330 1.00 96.44 198 PHE A CA 1
ATOM 1552 C C . PHE A 1 198 ? -5.071 9.875 27.500 1.00 96.44 198 PHE A C 1
ATOM 1554 O O . PHE A 1 198 ? -5.914 10.273 28.308 1.00 96.44 198 PHE A O 1
ATOM 1561 N N . TYR A 1 199 ? -5.266 8.781 26.758 1.00 96.19 199 TYR A N 1
ATOM 1562 C CA . TYR A 1 199 ? -6.467 7.952 26.890 1.00 96.19 199 TYR A CA 1
ATOM 1563 C C . TYR A 1 199 ? -6.476 7.164 28.201 1.00 96.19 199 TYR A C 1
ATOM 1565 O O . TYR A 1 199 ? -7.512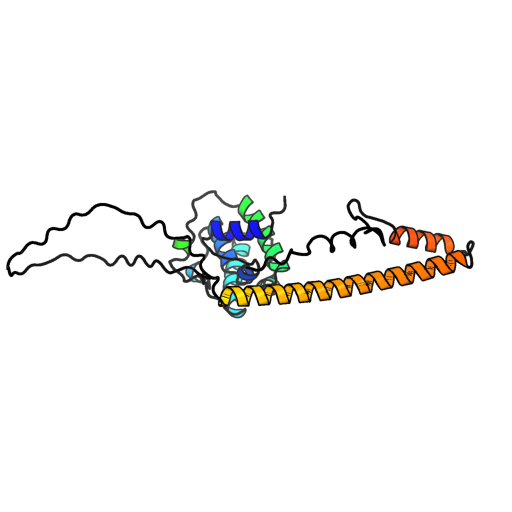 7.119 28.864 1.00 96.19 199 TYR A O 1
ATOM 1573 N N . PHE A 1 200 ? -5.330 6.620 28.614 1.00 94.38 200 PHE A N 1
ATOM 1574 C CA . PHE A 1 200 ? -5.178 5.940 29.897 1.00 94.38 200 PHE A CA 1
ATOM 1575 C C . PHE A 1 200 ? -5.508 6.870 31.067 1.00 94.38 200 PHE A C 1
ATOM 1577 O O . PHE A 1 200 ? -6.337 6.523 31.903 1.00 94.38 200 PHE A O 1
ATOM 1584 N N . GLY A 1 201 ? -4.957 8.088 31.079 1.00 94.81 201 GLY A N 1
ATOM 1585 C CA . GLY A 1 201 ? -5.249 9.086 32.109 1.00 94.81 201 GLY A CA 1
ATOM 1586 C C . GLY A 1 201 ? -6.743 9.399 32.213 1.00 94.81 201 GLY A C 1
ATOM 1587 O O . GLY A 1 201 ? -7.295 9.398 33.307 1.00 94.81 201 GLY A O 1
ATOM 1588 N N . LYS A 1 202 ? -7.442 9.557 31.079 1.00 96.81 202 LYS A N 1
ATOM 1589 C CA . LYS A 1 202 ? -8.903 9.758 31.084 1.00 96.81 202 LYS A CA 1
ATOM 1590 C C . LYS A 1 202 ? -9.668 8.580 31.678 1.00 96.81 202 LYS A C 1
ATOM 1592 O O . LYS A 1 202 ? -10.636 8.798 32.400 1.00 96.81 202 LYS A O 1
ATOM 1597 N N . LEU A 1 203 ? -9.277 7.351 31.346 1.00 95.56 203 LEU A N 1
ATOM 1598 C CA . LEU A 1 203 ? -9.918 6.151 31.885 1.00 95.56 203 LEU A CA 1
ATOM 1599 C C . LEU A 1 203 ? -9.642 6.006 33.386 1.00 95.56 203 LEU A C 1
ATOM 1601 O O . LEU A 1 203 ? -10.560 5.675 34.131 1.00 95.56 203 LEU A O 1
ATOM 1605 N N . ARG A 1 204 ? -8.426 6.341 33.835 1.00 94.44 204 ARG A N 1
ATOM 1606 C CA . ARG A 1 204 ? -8.054 6.370 35.252 1.00 94.44 204 ARG A CA 1
ATOM 1607 C C . ARG A 1 204 ? -8.845 7.422 36.029 1.00 94.44 204 ARG A C 1
ATOM 1609 O O . ARG A 1 204 ? -9.368 7.111 37.093 1.00 94.44 204 ARG A O 1
ATOM 1616 N N . ASP A 1 205 ? -9.003 8.630 35.488 1.00 97.06 205 ASP A N 1
ATOM 1617 C CA . ASP A 1 205 ? -9.831 9.678 36.101 1.00 97.06 205 ASP A CA 1
ATOM 1618 C C . ASP A 1 205 ? -11.287 9.208 36.270 1.00 97.06 205 ASP A C 1
ATOM 1620 O O . ASP A 1 205 ? -11.891 9.391 37.327 1.00 97.06 205 ASP A O 1
ATOM 1624 N N . ILE A 1 206 ? -11.850 8.558 35.243 1.00 95.56 206 ILE A N 1
ATOM 1625 C CA . ILE A 1 206 ? -13.200 7.973 35.294 1.00 95.56 206 ILE A CA 1
ATOM 1626 C C . ILE A 1 206 ? -13.283 6.877 36.364 1.00 95.56 206 ILE A C 1
ATOM 1628 O O . ILE A 1 206 ? -14.255 6.829 37.118 1.00 95.56 206 ILE A O 1
ATOM 1632 N N . GLU A 1 207 ? -12.280 6.004 36.442 1.00 94.38 207 GLU A N 1
ATOM 1633 C CA . GLU A 1 207 ? -12.215 4.932 37.433 1.00 94.38 207 GLU A CA 1
ATOM 1634 C C . GLU A 1 207 ? -12.210 5.484 38.866 1.00 94.38 207 GLU A C 1
ATOM 1636 O O . GLU A 1 207 ? -13.009 5.027 39.685 1.00 94.38 207 GLU A O 1
ATOM 1641 N N . VAL A 1 208 ? -11.370 6.489 39.155 1.00 95.00 208 VAL A N 1
ATOM 1642 C CA . VAL A 1 208 ? -11.319 7.156 40.470 1.00 95.00 208 VAL A CA 1
ATOM 1643 C C . VAL A 1 208 ? -12.677 7.755 40.815 1.00 95.00 208 VAL A C 1
ATOM 1645 O O . VAL A 1 208 ? -13.202 7.490 41.893 1.00 95.00 208 VAL A O 1
ATOM 1648 N N . LEU A 1 209 ? -13.295 8.496 39.888 1.00 95.44 209 LEU A N 1
ATOM 1649 C CA . LEU A 1 209 ? -14.604 9.115 40.119 1.00 95.44 209 LEU A CA 1
ATOM 1650 C C . LEU A 1 209 ? -15.683 8.083 40.468 1.00 95.44 209 LEU A C 1
ATOM 1652 O O . LEU A 1 209 ? -16.515 8.322 41.344 1.00 95.44 209 LEU A O 1
ATOM 1656 N N . ILE A 1 210 ? -15.673 6.932 39.794 1.00 93.88 210 ILE A N 1
ATOM 1657 C CA . ILE A 1 210 ? -16.621 5.850 40.062 1.00 93.88 210 ILE A CA 1
ATOM 1658 C C . ILE A 1 210 ? -16.334 5.185 41.414 1.00 93.88 210 ILE A C 1
ATOM 1660 O O . ILE A 1 210 ? -17.269 4.941 42.180 1.00 93.88 210 ILE A O 1
ATOM 1664 N N . GLN A 1 211 ? -15.067 4.898 41.726 1.00 93.00 211 GLN A N 1
ATOM 1665 C CA . GLN A 1 211 ? -14.673 4.299 43.003 1.00 93.00 211 GLN A CA 1
ATOM 1666 C C . GLN A 1 211 ? -15.031 5.209 44.185 1.00 93.00 211 GLN A C 1
ATOM 1668 O O . GLN A 1 211 ? -15.634 4.735 45.150 1.00 93.00 211 GLN A O 1
ATOM 1673 N N . ASP A 1 212 ? -14.747 6.508 44.091 1.00 93.56 212 ASP A N 1
ATOM 1674 C CA . ASP A 1 212 ? -15.073 7.494 45.124 1.00 93.56 212 ASP A CA 1
ATOM 1675 C C . ASP A 1 212 ? -16.589 7.590 45.345 1.00 93.56 212 ASP A C 1
ATOM 1677 O O . ASP A 1 212 ? -17.060 7.548 46.485 1.00 93.56 212 ASP A O 1
ATOM 1681 N N . ALA A 1 213 ? -17.375 7.648 44.262 1.00 90.88 213 ALA A N 1
ATOM 1682 C CA . ALA A 1 213 ? -18.834 7.709 44.335 1.00 90.88 213 ALA A CA 1
ATOM 1683 C C . ALA A 1 213 ? -19.436 6.457 44.998 1.00 90.88 213 ALA A C 1
ATOM 1685 O O . ALA A 1 213 ? -20.271 6.573 45.902 1.00 90.88 213 ALA A O 1
ATOM 1686 N N . LEU A 1 214 ? -18.980 5.266 44.594 1.00 90.50 214 LEU A N 1
ATOM 1687 C CA . LEU A 1 214 ? -19.428 3.991 45.161 1.00 90.50 214 LEU A CA 1
ATOM 1688 C C . LEU A 1 214 ? -18.998 3.814 46.622 1.00 90.50 214 LEU A C 1
ATOM 1690 O O . LEU A 1 214 ? -19.738 3.218 47.404 1.00 90.50 214 LEU A O 1
ATOM 1694 N N . THR A 1 215 ? -17.832 4.340 47.002 1.00 91.12 215 THR A N 1
ATOM 1695 C CA . THR A 1 215 ? -17.335 4.284 48.385 1.00 91.12 215 THR A CA 1
ATOM 1696 C C . THR A 1 215 ? -18.119 5.232 49.292 1.00 91.12 215 THR A C 1
ATOM 1698 O O . THR A 1 215 ? -18.456 4.868 50.418 1.00 91.12 215 THR A O 1
ATOM 1701 N N . ALA A 1 216 ? -18.449 6.433 48.806 1.00 91.75 216 ALA A N 1
ATOM 1702 C CA . ALA A 1 216 ? -19.200 7.426 49.567 1.00 91.75 216 ALA A CA 1
ATOM 1703 C C . ALA A 1 216 ? -20.670 7.027 49.780 1.00 91.75 216 ALA A C 1
ATOM 1705 O O . ALA A 1 216 ? -21.195 7.202 50.879 1.00 91.75 216 ALA A O 1
ATOM 1706 N N . THR A 1 217 ? -21.341 6.498 48.746 1.00 90.25 217 THR A N 1
ATOM 1707 C CA . THR A 1 217 ? -22.758 6.093 48.827 1.00 90.25 217 THR A CA 1
ATOM 1708 C C . THR A 1 217 ? -23.001 4.752 48.116 1.00 90.25 217 THR A C 1
ATOM 1710 O O . THR A 1 217 ? -23.407 4.729 46.953 1.00 90.25 217 THR A O 1
ATOM 1713 N N . PRO A 1 218 ? -22.812 3.614 48.808 1.00 81.19 218 PRO A N 1
ATOM 1714 C CA . PRO A 1 218 ? -22.851 2.288 48.179 1.00 81.19 218 PRO A CA 1
ATOM 1715 C C . PRO A 1 218 ? -24.205 1.876 47.577 1.00 81.19 218 PRO A C 1
ATOM 1717 O O . PRO A 1 218 ? -24.244 1.035 46.679 1.00 81.19 218 PRO A O 1
ATOM 1720 N N . GLU A 1 219 ? -25.312 2.451 48.059 1.00 86.38 219 GLU A N 1
ATOM 1721 C CA . GLU A 1 219 ? -26.684 2.090 47.661 1.00 86.38 219 GLU A CA 1
ATOM 1722 C C . GLU A 1 219 ? -27.392 3.176 46.829 1.00 86.38 219 GLU A C 1
ATOM 1724 O O . GLU A 1 219 ? -28.620 3.264 46.820 1.00 86.38 219 GLU A O 1
ATOM 1729 N N . MET A 1 220 ? -26.640 4.027 46.121 1.00 87.88 220 MET A N 1
ATOM 1730 C CA . MET A 1 220 ? -27.252 5.001 45.210 1.00 87.88 220 MET A CA 1
ATOM 1731 C C . MET A 1 220 ? -27.977 4.305 44.033 1.00 87.88 220 MET A C 1
ATOM 1733 O O . MET A 1 220 ? -27.521 3.252 43.573 1.00 87.88 220 MET A O 1
ATOM 1737 N N . PRO A 1 221 ? -29.072 4.880 43.498 1.00 90.75 221 PRO A N 1
ATOM 1738 C CA . PRO A 1 221 ? -29.797 4.324 42.350 1.00 90.75 221 PRO A CA 1
ATOM 1739 C C . PRO A 1 221 ? -28.914 4.050 41.121 1.00 90.75 221 PRO A C 1
ATOM 1741 O O . PRO A 1 221 ? -29.183 3.125 40.357 1.00 90.75 221 PRO A O 1
ATOM 1744 N N . GLU A 1 222 ? -27.847 4.829 40.942 1.00 91.00 222 GLU A N 1
ATOM 1745 C CA . GLU A 1 222 ? -26.887 4.741 39.840 1.00 91.00 222 GLU A CA 1
ATOM 1746 C C . GLU A 1 222 ? -25.790 3.680 40.056 1.00 91.00 222 GLU A C 1
ATOM 1748 O O . GLU A 1 222 ? -25.038 3.373 39.126 1.00 91.00 222 GLU A O 1
ATOM 1753 N N . ALA A 1 223 ? -25.697 3.070 41.244 1.00 90.62 223 ALA A N 1
ATOM 1754 C CA . ALA A 1 223 ? -24.655 2.097 41.578 1.00 90.62 223 ALA A CA 1
ATOM 1755 C C . ALA A 1 223 ? -24.593 0.889 40.614 1.00 90.62 223 ALA A C 1
ATOM 1757 O O . ALA A 1 223 ? -23.485 0.471 40.264 1.00 90.62 223 ALA A O 1
ATOM 1758 N N . PRO A 1 224 ? -25.718 0.324 40.119 1.00 92.75 224 PRO A N 1
ATOM 1759 C CA . PRO A 1 224 ? -25.681 -0.739 39.113 1.00 92.75 224 PRO A CA 1
ATOM 1760 C C . PRO A 1 224 ? -25.035 -0.298 37.792 1.00 92.75 224 PRO A C 1
ATOM 1762 O O . PRO A 1 224 ? -24.287 -1.067 37.192 1.00 92.75 224 PRO A O 1
ATOM 1765 N N . PHE A 1 225 ? -25.279 0.944 37.359 1.00 92.69 225 PHE A N 1
ATOM 1766 C CA . PHE A 1 225 ? -24.674 1.501 36.147 1.00 92.69 225 PHE A CA 1
ATOM 1767 C C . PHE A 1 225 ? -23.167 1.716 36.329 1.00 92.69 225 PHE A C 1
ATOM 1769 O O . PHE A 1 225 ? -22.376 1.308 35.483 1.00 92.69 225 PHE A O 1
ATOM 1776 N N . MET A 1 226 ? -22.749 2.272 37.468 1.00 92.69 226 MET A N 1
ATOM 1777 C CA . MET A 1 226 ? -21.332 2.452 37.802 1.00 92.69 226 MET A CA 1
ATOM 1778 C C . MET A 1 226 ? -20.556 1.124 37.820 1.00 92.69 226 MET A C 1
ATOM 1780 O O . MET A 1 226 ? -19.451 1.045 37.284 1.00 92.69 226 MET A O 1
ATOM 1784 N N . LYS A 1 227 ? -21.162 0.052 38.350 1.00 91.44 227 LYS A N 1
ATOM 1785 C CA . LYS A 1 227 ? -20.591 -1.306 38.307 1.00 91.44 227 LYS A CA 1
ATOM 1786 C C . LYS A 1 227 ? -20.483 -1.861 36.884 1.00 91.44 227 LYS A C 1
ATOM 1788 O O . LYS A 1 227 ? -19.525 -2.565 36.580 1.00 91.44 227 LYS A O 1
ATOM 1793 N N . GLN A 1 228 ? -21.427 -1.536 36.000 1.00 92.56 228 GLN A N 1
ATOM 1794 C CA . GLN A 1 228 ? -21.335 -1.909 34.586 1.00 92.56 228 GLN A CA 1
ATOM 1795 C C . GLN A 1 228 ? -20.160 -1.202 33.895 1.00 92.56 228 GLN A C 1
ATOM 1797 O O . GLN A 1 228 ? -19.437 -1.838 33.133 1.00 92.56 228 GLN A O 1
ATOM 1802 N N . VAL A 1 229 ? -19.934 0.084 34.191 1.00 93.19 229 VAL A N 1
ATOM 1803 C CA . VAL A 1 229 ? -18.782 0.830 33.660 1.00 93.19 229 VAL A CA 1
ATOM 1804 C C . VAL A 1 229 ? -17.462 0.249 34.175 1.00 93.19 229 VAL A C 1
ATOM 1806 O O . VAL A 1 229 ? -16.558 0.039 33.373 1.00 93.19 229 VAL A O 1
ATOM 1809 N N . GLN A 1 230 ? -17.361 -0.106 35.463 1.00 91.00 230 GLN A N 1
ATOM 1810 C CA . GLN A 1 230 ? -16.200 -0.847 35.988 1.00 91.00 230 GLN A CA 1
ATOM 1811 C C . GLN A 1 230 ? -15.984 -2.172 35.253 1.00 91.00 230 GLN A C 1
ATOM 1813 O O . GLN A 1 230 ? -14.857 -2.503 34.903 1.00 91.00 230 GLN A O 1
ATOM 1818 N N . GLY A 1 231 ? -17.063 -2.904 34.963 1.00 91.25 231 GLY A N 1
ATOM 1819 C CA . GLY A 1 231 ? -16.993 -4.130 34.174 1.00 91.25 231 GLY A CA 1
ATOM 1820 C C . GLY A 1 231 ? -16.363 -3.916 32.797 1.00 91.25 231 GLY A C 1
ATOM 1821 O O . GLY A 1 231 ? -15.578 -4.748 32.366 1.00 91.25 231 GLY A O 1
ATOM 1822 N N . VAL A 1 232 ? -16.649 -2.791 32.132 1.00 91.56 232 VAL A N 1
ATOM 1823 C CA . VAL A 1 232 ? -16.011 -2.431 30.854 1.00 91.56 232 VAL A CA 1
ATOM 1824 C C . VAL A 1 232 ? -14.541 -2.053 31.047 1.00 91.56 232 VAL A C 1
ATOM 1826 O O . VAL A 1 232 ? -13.710 -2.488 30.258 1.00 91.56 232 VAL A O 1
ATOM 1829 N N . LEU A 1 233 ? -14.213 -1.272 32.083 1.00 90.19 233 LEU A N 1
ATOM 1830 C CA . LEU A 1 233 ? -12.839 -0.828 32.362 1.00 90.19 233 LEU A CA 1
ATOM 1831 C C . LEU A 1 233 ? -11.889 -1.988 32.691 1.00 90.19 233 LEU A C 1
ATOM 1833 O O . LEU A 1 233 ? -10.719 -1.929 32.330 1.00 90.19 233 LEU A O 1
ATOM 1837 N N . TYR A 1 234 ? -12.391 -3.034 33.350 1.00 88.69 234 TYR A N 1
ATOM 1838 C CA . TYR A 1 234 ? -11.608 -4.219 33.716 1.00 88.69 234 TYR A CA 1
ATOM 1839 C C . TYR A 1 234 ? -11.772 -5.392 32.744 1.00 88.69 234 TYR A C 1
ATOM 1841 O O . TYR A 1 234 ? -11.212 -6.462 32.984 1.00 88.69 234 TYR A O 1
ATOM 1849 N N . ASN A 1 235 ? -12.547 -5.232 31.669 1.00 87.00 235 ASN A N 1
ATOM 1850 C CA . ASN A 1 235 ? -12.687 -6.282 30.670 1.00 87.00 235 ASN A CA 1
ATOM 1851 C C . ASN A 1 235 ? -11.374 -6.418 29.889 1.00 87.00 235 ASN A C 1
ATOM 1853 O O . ASN A 1 235 ? -10.949 -5.476 29.223 1.00 87.00 235 ASN A O 1
ATOM 1857 N N . THR A 1 236 ? -10.750 -7.589 29.945 1.00 77.19 236 THR A N 1
ATOM 1858 C CA . THR A 1 236 ? -9.542 -7.907 29.180 1.00 77.19 236 THR A CA 1
ATOM 1859 C C . THR A 1 236 ? -9.891 -8.814 27.999 1.00 77.19 236 THR A C 1
ATOM 1861 O O . THR A 1 236 ? -10.715 -9.721 28.121 1.00 77.19 236 THR A O 1
ATOM 1864 N N . GLU A 1 237 ? -9.293 -8.573 26.829 1.00 67.00 237 GLU A N 1
ATOM 1865 C CA . GLU A 1 237 ? -9.365 -9.522 25.708 1.00 67.00 237 GLU A CA 1
ATOM 1866 C C . GLU A 1 237 ? -8.408 -10.706 25.930 1.00 67.00 237 GLU A C 1
ATOM 1868 O O . GLU A 1 237 ? -7.362 -10.572 26.569 1.00 67.00 237 GLU A O 1
ATOM 1873 N N . GLU A 1 238 ? -8.761 -11.874 25.382 1.00 44.34 238 GLU A N 1
ATOM 1874 C CA . GLU A 1 238 ? -7.941 -13.092 25.409 1.00 44.34 238 GLU A CA 1
ATOM 1875 C C . GLU A 1 238 ? -6.601 -12.825 24.689 1.00 44.34 238 GLU A C 1
ATOM 1877 O O . GLU A 1 238 ? -6.544 -12.742 23.462 1.00 44.34 238 GLU A O 1
ATOM 1882 N N . GLY A 1 239 ? -5.526 -12.630 25.463 1.00 51.69 239 GLY A N 1
ATOM 1883 C CA . GLY A 1 239 ? -4.190 -12.270 24.963 1.00 51.69 239 GLY A CA 1
ATOM 1884 C C . GLY A 1 239 ? -3.704 -10.860 25.324 1.00 51.69 239 GLY A C 1
ATOM 1885 O O . GLY A 1 239 ? -2.587 -10.505 24.955 1.00 51.69 239 GLY A O 1
ATOM 1886 N N . PHE A 1 240 ? -4.494 -10.066 26.055 1.00 48.84 240 PHE A N 1
ATOM 1887 C CA . PHE A 1 240 ? -4.051 -8.795 26.632 1.00 48.84 240 PHE A CA 1
ATOM 1888 C C . PHE A 1 240 ? -3.533 -9.030 28.060 1.00 48.84 240 PHE A C 1
ATOM 1890 O O . PHE A 1 240 ? -4.312 -9.112 29.011 1.00 48.84 240 PHE A O 1
ATOM 1897 N N . GLU A 1 241 ? -2.217 -9.182 28.219 1.00 54.91 241 GLU A N 1
ATOM 1898 C CA . GLU A 1 241 ? -1.588 -9.174 29.543 1.00 54.91 241 GLU A CA 1
ATOM 1899 C C . GLU A 1 241 ? -1.617 -7.743 30.080 1.00 54.91 241 GLU A C 1
ATOM 1901 O O . GLU A 1 241 ? -1.001 -6.842 29.513 1.00 54.91 241 GLU A O 1
ATOM 1906 N N . VAL A 1 242 ? -2.363 -7.521 31.164 1.00 54.19 242 VAL A N 1
ATOM 1907 C CA . VAL A 1 242 ? -2.241 -6.295 31.956 1.00 54.19 242 VAL A CA 1
ATOM 1908 C C . VAL A 1 242 ? -0.850 -6.339 32.584 1.00 54.19 242 VAL A C 1
ATOM 1910 O O . VAL A 1 242 ? -0.602 -7.259 33.368 1.00 54.19 242 VAL A O 1
ATOM 1913 N N . PRO A 1 243 ? 0.063 -5.401 32.267 1.00 51.00 243 PRO A N 1
ATOM 1914 C CA . PRO A 1 243 ? 1.314 -5.301 32.997 1.00 51.00 243 PRO A CA 1
ATOM 1915 C C . PRO A 1 243 ? 0.957 -5.106 34.465 1.00 51.00 243 PRO A C 1
ATOM 1917 O O . PRO A 1 243 ? 0.250 -4.160 34.819 1.00 51.00 243 PRO A O 1
ATOM 1920 N N . VAL A 1 244 ? 1.368 -6.053 35.302 1.00 47.06 244 VAL A N 1
ATOM 1921 C CA . VAL A 1 244 ? 1.152 -5.974 36.742 1.00 47.06 244 VAL A CA 1
ATOM 1922 C C . VAL A 1 244 ? 1.856 -4.702 37.206 1.00 47.06 244 VAL A C 1
ATOM 1924 O O . VAL A 1 244 ? 3.071 -4.584 37.056 1.00 47.06 244 VAL A O 1
ATOM 1927 N N . GLU A 1 245 ? 1.107 -3.718 37.709 1.00 44.59 245 GLU A N 1
ATOM 1928 C CA . GLU A 1 245 ? 1.725 -2.544 38.318 1.00 44.59 245 GLU A CA 1
ATOM 1929 C C . GLU A 1 245 ? 2.643 -3.015 39.458 1.00 44.59 245 GLU A C 1
ATOM 1931 O O . GLU A 1 245 ? 2.176 -3.494 40.491 1.00 44.59 245 GLU A O 1
ATOM 1936 N N . GLY A 1 246 ? 3.957 -2.851 39.280 1.00 51.53 246 GLY A N 1
ATOM 1937 C CA . GLY A 1 246 ? 4.852 -2.606 40.407 1.00 51.53 246 GLY A CA 1
ATOM 1938 C C . GLY A 1 246 ? 5.820 -3.694 40.868 1.00 51.53 246 GLY A C 1
ATOM 1939 O O . GLY A 1 246 ? 6.439 -3.462 41.900 1.00 51.53 246 GLY A O 1
ATOM 1940 N N . THR A 1 247 ? 6.050 -4.803 40.161 1.00 43.25 247 THR A N 1
ATOM 1941 C CA . THR A 1 247 ? 7.201 -5.684 40.459 1.00 43.25 247 THR A CA 1
ATOM 1942 C C . THR A 1 247 ? 7.646 -6.445 39.212 1.00 43.25 247 THR A C 1
ATOM 1944 O O . THR A 1 247 ? 6.893 -7.297 38.762 1.00 43.25 247 THR A O 1
ATOM 1947 N N . GLU A 1 248 ? 8.842 -6.145 38.683 1.00 41.47 248 GLU A N 1
ATOM 1948 C CA . GLU A 1 248 ? 9.856 -7.112 38.177 1.00 41.47 248 GLU A CA 1
ATOM 1949 C C . GLU A 1 248 ? 10.826 -6.547 37.114 1.00 41.47 248 GLU A C 1
ATOM 1951 O O . GLU A 1 248 ? 11.902 -7.113 36.938 1.00 41.47 248 GLU A O 1
ATOM 1956 N N . ASP A 1 249 ? 10.577 -5.377 36.515 1.00 40.94 249 ASP A N 1
ATOM 1957 C CA . ASP A 1 249 ? 11.486 -4.834 35.478 1.00 40.94 249 ASP A CA 1
ATOM 1958 C C . ASP A 1 249 ? 12.662 -3.981 35.998 1.00 40.94 249 ASP A C 1
ATOM 1960 O O . ASP A 1 249 ? 13.534 -3.581 35.225 1.00 40.94 249 ASP A O 1
ATOM 1964 N N . GLU A 1 250 ? 12.761 -3.732 37.308 1.00 38.97 250 GLU A N 1
ATOM 1965 C CA . GLU A 1 250 ? 13.920 -3.019 37.878 1.00 38.97 250 GLU A CA 1
ATOM 1966 C C . GLU A 1 250 ? 15.145 -3.937 38.085 1.00 38.97 250 GLU A C 1
ATOM 1968 O O . GLU A 1 250 ? 16.263 -3.454 38.252 1.00 38.97 250 GLU A O 1
ATO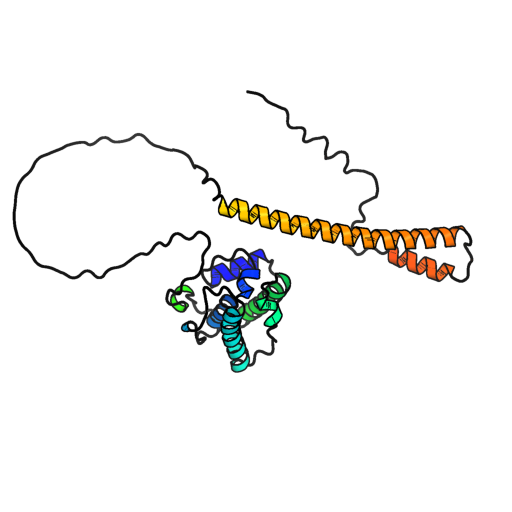M 1973 N N . ALA A 1 251 ? 14.974 -5.264 38.015 1.00 39.38 251 ALA A N 1
ATOM 1974 C CA . ALA A 1 251 ? 16.068 -6.223 38.200 1.00 39.38 251 ALA A CA 1
ATOM 1975 C C . ALA A 1 251 ? 16.856 -6.517 36.907 1.00 39.38 251 ALA A C 1
ATOM 1977 O O . ALA A 1 251 ? 18.044 -6.830 36.972 1.00 39.38 251 ALA A O 1
ATOM 1978 N N . ALA A 1 252 ? 16.242 -6.377 35.727 1.00 41.88 252 ALA A N 1
ATOM 1979 C CA . ALA A 1 252 ? 16.882 -6.734 34.455 1.00 41.88 252 ALA A CA 1
ATOM 1980 C C . ALA A 1 252 ? 17.844 -5.656 33.911 1.00 41.88 252 ALA A C 1
ATOM 1982 O O . ALA A 1 252 ? 18.650 -5.933 33.022 1.00 41.88 252 ALA A O 1
ATOM 1983 N N . LEU A 1 253 ? 17.798 -4.431 34.448 1.00 41.03 253 LEU A N 1
ATOM 1984 C CA . LEU A 1 253 ? 18.681 -3.327 34.043 1.00 41.03 253 LEU A CA 1
ATOM 1985 C C . LEU A 1 253 ? 20.002 -3.263 34.828 1.00 41.03 253 LEU A C 1
ATOM 1987 O O . LEU A 1 253 ? 20.881 -2.491 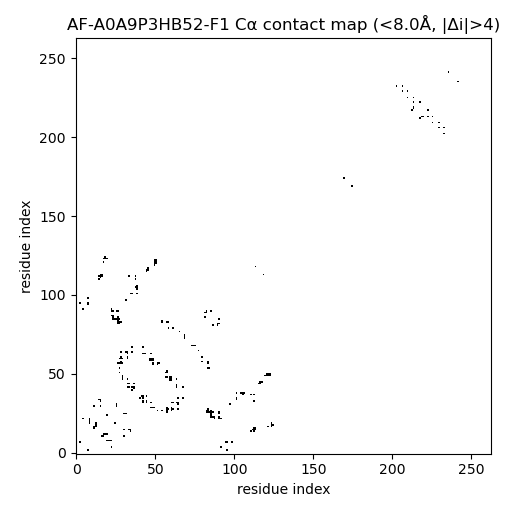34.451 1.00 41.03 253 LEU A O 1
ATOM 1991 N N . ALA A 1 254 ? 20.175 -4.081 35.872 1.00 42.25 254 ALA A N 1
ATOM 1992 C CA . ALA A 1 254 ? 21.390 -4.094 36.691 1.00 42.25 254 ALA A CA 1
ATOM 1993 C C . ALA A 1 254 ? 22.460 -5.106 36.229 1.00 42.25 254 ALA A C 1
ATOM 1995 O O . ALA A 1 254 ? 23.586 -5.045 36.711 1.00 42.25 254 ALA A O 1
ATOM 1996 N N . GLU A 1 255 ? 22.156 -6.023 35.298 1.00 43.56 255 GLU A N 1
ATOM 1997 C CA . GLU A 1 255 ? 23.064 -7.144 34.970 1.00 43.56 255 GLU A CA 1
ATOM 1998 C C . GLU A 1 255 ? 23.894 -6.968 33.680 1.00 43.56 255 GLU A C 1
ATOM 2000 O O . GLU A 1 255 ? 24.681 -7.840 33.331 1.00 43.56 255 GLU A O 1
ATOM 2005 N N . ASN A 1 256 ? 23.788 -5.827 32.988 1.00 42.44 256 ASN A N 1
ATOM 2006 C CA . ASN A 1 256 ? 24.611 -5.513 31.805 1.00 42.44 256 ASN A CA 1
ATOM 2007 C C . ASN A 1 256 ? 25.614 -4.371 32.051 1.00 42.44 256 ASN A C 1
ATOM 2009 O O . ASN A 1 256 ? 25.923 -3.589 31.146 1.00 42.44 256 ASN A O 1
ATOM 2013 N N . GLU A 1 257 ? 26.154 -4.282 33.268 1.00 41.66 257 GLU A N 1
ATOM 2014 C CA . GLU A 1 257 ? 27.391 -3.540 33.512 1.00 41.66 257 GLU A CA 1
ATOM 2015 C C . GLU A 1 257 ? 28.541 -4.307 32.838 1.00 41.66 257 GLU A C 1
ATOM 2017 O O . GLU A 1 257 ? 29.039 -5.312 33.342 1.00 41.66 257 GLU A O 1
ATOM 2022 N N . TYR A 1 258 ? 28.903 -3.873 31.626 1.00 48.78 258 TYR A N 1
ATOM 2023 C CA . TYR A 1 258 ? 30.105 -4.331 30.933 1.00 48.78 258 TYR A CA 1
ATOM 2024 C C . TYR A 1 258 ? 31.307 -4.166 31.874 1.00 48.78 258 TYR A C 1
ATOM 2026 O O . TYR A 1 258 ? 31.575 -3.033 32.284 1.00 48.78 258 TYR A O 1
ATOM 2034 N N . PRO A 1 259 ? 32.068 -5.229 32.190 1.00 49.44 259 PRO A N 1
ATOM 2035 C CA . PRO A 1 259 ? 33.354 -5.041 32.827 1.00 49.44 259 PRO A CA 1
ATOM 2036 C C . PRO A 1 259 ? 34.270 -4.302 31.847 1.00 49.44 259 PRO A C 1
ATOM 2038 O O . PRO A 1 259 ? 34.539 -4.757 30.734 1.00 49.44 259 PRO A O 1
ATOM 2041 N N . ASP A 1 260 ? 34.696 -3.124 32.287 1.00 51.03 260 ASP A N 1
ATOM 2042 C CA . ASP A 1 260 ? 35.810 -2.356 31.755 1.00 51.03 260 ASP A CA 1
ATOM 2043 C C . ASP A 1 260 ? 37.072 -3.232 31.773 1.00 51.03 260 ASP A C 1
ATOM 2045 O O . ASP A 1 260 ? 37.717 -3.386 32.809 1.00 51.03 260 ASP A O 1
ATOM 2049 N N . GLU A 1 261 ? 37.414 -3.846 30.639 1.00 49.25 261 GLU A N 1
ATOM 2050 C CA . GLU A 1 261 ? 38.755 -4.385 30.422 1.00 49.25 261 GLU A CA 1
ATOM 2051 C C . GLU A 1 261 ? 39.514 -3.500 29.436 1.00 49.25 261 GLU A C 1
ATOM 2053 O O . GLU A 1 261 ? 39.447 -3.603 28.211 1.00 49.25 261 GLU A O 1
ATOM 2058 N N . THR A 1 262 ? 40.257 -2.603 30.066 1.00 51.31 262 THR A N 1
ATOM 2059 C CA . THR A 1 262 ? 41.498 -2.004 29.604 1.00 51.31 262 THR A CA 1
ATOM 2060 C C . THR A 1 262 ? 42.503 -3.074 29.153 1.00 51.31 262 THR A C 1
ATOM 2062 O O . THR A 1 262 ? 42.964 -3.859 29.978 1.00 51.31 262 THR A O 1
ATOM 2065 N N . PHE A 1 263 ? 42.915 -3.045 27.877 1.00 41.31 263 PHE A N 1
ATOM 2066 C CA . PHE A 1 263 ? 44.329 -3.008 27.449 1.00 41.31 263 PHE A CA 1
ATOM 2067 C C . PHE A 1 263 ? 44.478 -2.690 25.953 1.00 41.31 263 PHE A C 1
ATOM 2069 O O . PHE A 1 263 ? 43.774 -3.317 25.130 1.00 41.31 263 PHE A O 1
#

Foldseek 3Di:
DQDDQVRLQVVLCVQQVAADPALLVCLLLLSVQVLLCQQVVPQPLVQQDQPDDALVNSVSNVVSVVVSCVVVVPPDDDPNVVSNVSDRVSSSVVSSVSVVVSVVRRPPDDDDNCVSNVNPDHDHVPDDDPPPPPDDDDDDDDDDDDDDDDDDDDDDDDDDDPDDPPDDDPDVVVVVVVVVVVVVVVVVVVVVVVVVVVVVVVLVVLLVVLVVVCVVPVPDPCNVVSVVSVVVSPDDDDPDDDPPPDDDVVVVVPPPPPPDDDD